Protein AF-A0A117UZR8-F1 (afdb_monomer_lite)

pLDDT: mean 80.65, std 16.82, range [31.66, 97.38]

Secondary structure (DSSP, 8-state):
----S--SS-TT-EEEHHHHHHHH---HHHHHHHHHTTSS-PPP--TTPPPEEEHHHHHHHHHHHHHHHTT--HHHHHHHHHHHHHHHHHHHHHT--HHHHHHHHHHHHHHHHHHTTPPEEEE-TTS-EEEEES---HHHHHHHHHHHS--S-HHHHHHHHHHHHH--HHHHHHHHHHHHHH-GGGSSTTS-TT-EEEEEE-TTS-EEEEEE-TT------TT--EEEE-HHHHHHTT-HHHHHTTS-----------------

Foldseek 3Di:
DPDPDDLLFPQPDKAFLVRLCVLQVDDSVRSVVCCVLVLAPFDDDDVPDGTIHGLLSSLSSNQLVLCVVVVDDPLQSSLVSVLLVLLVCLCVVLVPALVLLVLLLVLLVQVVCLVVLHWDFAAPLVRHTDDTDSDDDNVRSLVSSPSNPVDPDPVVSVSSNVSSVPDDPSNSQSNNVNSVSRDSCLLPPVADLQFWWWWWQDPVRHIDIDGDDPPDDDPDPPDIDTDTGSSSVSSNSSPVVSSVVNPPDPPPPPPPPPPPDDDD

Structure (mmCIF, N/CA/C/O backbone):
data_AF-A0A117UZR8-F1
#
_entry.id   AF-A0A117UZR8-F1
#
loop_
_atom_site.group_PDB
_atom_site.id
_atom_site.type_symbol
_atom_site.label_atom_id
_atom_site.label_alt_id
_atom_site.label_comp_id
_atom_site.label_asym_id
_atom_site.label_entity_id
_atom_site.label_seq_id
_atom_site.pdbx_PDB_ins_code
_atom_site.Cartn_x
_atom_site.Cartn_y
_atom_site.Cartn_z
_atom_site.occupancy
_atom_site.B_iso_or_equiv
_atom_site.auth_seq_id
_atom_site.auth_comp_id
_atom_site.auth_asym_id
_atom_site.auth_atom_id
_atom_site.pdbx_PDB_model_num
ATOM 1 N N . MET A 1 1 ? 11.915 3.506 20.592 1.00 32.41 1 MET A N 1
ATOM 2 C CA . MET A 1 1 ? 12.495 4.866 20.525 1.00 32.41 1 MET A CA 1
ATOM 3 C C . MET A 1 1 ? 12.098 5.449 19.179 1.00 32.41 1 MET A C 1
ATOM 5 O O . MET A 1 1 ? 12.184 4.729 18.200 1.00 32.41 1 MET A O 1
ATOM 9 N N . ARG A 1 2 ? 11.574 6.678 19.105 1.00 31.66 2 ARG A N 1
ATOM 10 C CA . ARG A 1 2 ? 11.303 7.319 17.808 1.00 31.66 2 ARG A CA 1
ATOM 11 C C . ARG A 1 2 ? 12.629 7.910 17.334 1.00 31.66 2 ARG A C 1
ATOM 13 O O . ARG A 1 2 ? 13.128 8.818 17.988 1.00 31.66 2 ARG A O 1
ATOM 20 N N . HIS A 1 3 ? 13.228 7.346 16.288 1.00 35.66 3 HIS A N 1
ATOM 21 C CA . HIS A 1 3 ? 14.420 7.930 15.680 1.00 35.66 3 HIS A CA 1
ATOM 22 C C . HIS A 1 3 ? 14.065 9.311 15.124 1.00 35.66 3 HIS A C 1
ATOM 24 O O . HIS A 1 3 ? 13.219 9.443 14.238 1.00 35.66 3 HIS A O 1
ATOM 30 N N . ASP A 1 4 ? 14.702 10.342 15.672 1.00 34.00 4 ASP A N 1
ATOM 31 C CA . ASP A 1 4 ? 14.667 11.682 15.110 1.00 34.00 4 ASP A CA 1
ATOM 32 C C . ASP A 1 4 ? 15.373 11.670 13.742 1.00 34.00 4 ASP A C 1
ATOM 34 O O . ASP A 1 4 ? 16.595 11.623 13.642 1.00 34.00 4 ASP A O 1
ATOM 38 N N . GLY A 1 5 ? 14.585 11.777 12.671 1.00 40.66 5 GLY A N 1
ATOM 39 C CA . GLY A 1 5 ? 14.813 12.895 11.755 1.00 40.66 5 GLY A CA 1
ATOM 40 C C . GLY A 1 5 ? 15.449 12.650 10.387 1.00 40.66 5 GLY A C 1
ATOM 41 O O . GLY A 1 5 ? 15.665 13.638 9.689 1.00 40.66 5 GLY A O 1
ATOM 42 N N . GLN A 1 6 ? 15.685 11.420 9.929 1.00 44.62 6 GLN A N 1
ATOM 43 C CA . GLN A 1 6 ? 15.911 11.181 8.496 1.00 44.62 6 GLN A CA 1
ATOM 44 C C . GLN A 1 6 ? 15.078 10.000 8.023 1.00 44.62 6 GLN A C 1
ATOM 46 O O . GLN A 1 6 ? 15.252 8.878 8.478 1.00 44.62 6 GLN A O 1
ATOM 51 N N . ASN A 1 7 ? 14.141 10.268 7.112 1.00 50.75 7 ASN A N 1
ATOM 52 C CA . ASN A 1 7 ? 13.487 9.213 6.356 1.00 50.75 7 ASN A CA 1
ATOM 53 C C . ASN A 1 7 ? 14.581 8.525 5.511 1.00 50.75 7 ASN A C 1
ATOM 55 O O . ASN A 1 7 ? 15.119 9.183 4.617 1.00 50.75 7 ASN A O 1
ATOM 59 N N . PRO A 1 8 ? 14.945 7.252 5.766 1.00 54.50 8 PRO A N 1
ATOM 60 C CA . PRO A 1 8 ? 15.923 6.537 4.956 1.00 54.50 8 PRO A CA 1
ATOM 61 C C . PRO A 1 8 ? 15.466 6.398 3.501 1.00 54.50 8 PRO A C 1
ATOM 63 O O . PRO A 1 8 ? 16.295 6.131 2.636 1.00 54.50 8 PRO A O 1
ATOM 66 N N . PHE A 1 9 ? 14.186 6.628 3.188 1.00 60.91 9 PHE A N 1
ATOM 67 C CA . PHE A 1 9 ? 13.738 6.833 1.818 1.00 60.91 9 PHE A CA 1
ATOM 68 C C . PHE A 1 9 ? 13.821 8.317 1.427 1.00 60.91 9 PHE A C 1
ATOM 70 O O . PHE A 1 9 ? 13.207 9.170 2.073 1.00 60.91 9 PHE A O 1
ATOM 77 N N . PRO A 1 10 ? 14.496 8.657 0.317 1.00 60.41 10 PRO A N 1
ATOM 78 C CA . PRO A 1 10 ? 14.438 9.992 -0.241 1.00 60.41 10 PRO A CA 1
ATOM 79 C C . PRO A 1 10 ? 13.103 10.102 -0.968 1.00 60.41 10 PRO A C 1
ATOM 81 O O . PRO A 1 10 ? 12.963 9.696 -2.122 1.00 60.41 10 PRO A O 1
ATOM 84 N N . VAL A 1 11 ? 12.107 10.634 -0.269 1.00 66.00 11 VAL A N 1
ATOM 85 C CA . VAL A 1 11 ? 10.742 10.838 -0.783 1.00 66.00 11 VAL A CA 1
ATOM 86 C C . VAL A 1 11 ? 10.740 11.629 -2.103 1.00 66.00 11 VAL A C 1
ATOM 88 O O . VAL A 1 11 ? 9.844 11.457 -2.926 1.00 66.00 11 VAL A O 1
ATOM 91 N N . ASP A 1 12 ? 11.790 12.426 -2.329 1.00 70.25 12 ASP A N 1
ATOM 92 C CA . ASP A 1 12 ? 12.007 13.258 -3.516 1.00 70.25 12 ASP A CA 1
ATOM 93 C C . ASP A 1 12 ? 12.745 12.548 -4.667 1.00 70.25 12 ASP A C 1
ATOM 95 O O . ASP A 1 12 ? 12.854 13.094 -5.769 1.00 70.25 12 ASP A O 1
ATOM 99 N N . GLN A 1 13 ? 13.281 11.340 -4.455 1.00 83.75 13 GLN A N 1
ATOM 100 C CA . GLN A 1 13 ? 13.964 10.607 -5.519 1.00 83.75 13 GLN A CA 1
ATOM 101 C C . GLN A 1 13 ? 12.956 10.073 -6.532 1.00 83.75 13 GLN A C 1
ATOM 103 O O . GLN A 1 13 ? 11.964 9.419 -6.201 1.00 83.75 13 GLN A O 1
ATOM 108 N N . VAL A 1 14 ? 13.268 10.307 -7.805 1.00 92.31 14 VAL A N 1
ATOM 109 C CA . VAL A 1 14 ? 12.463 9.847 -8.930 1.00 92.31 14 VAL A CA 1
ATOM 110 C C . VAL A 1 14 ? 13.273 8.952 -9.861 1.00 92.31 14 VAL A C 1
ATOM 112 O O . VAL A 1 14 ? 14.462 9.165 -10.095 1.00 92.31 14 VAL A O 1
ATOM 115 N N . PHE A 1 15 ? 12.603 7.960 -10.436 1.00 93.62 15 PHE A N 1
ATOM 116 C CA . PHE A 1 15 ? 13.201 6.904 -11.242 1.00 93.62 15 PHE A CA 1
ATOM 117 C C . PHE A 1 15 ? 12.764 7.041 -12.696 1.00 93.62 15 PHE A C 1
ATOM 119 O O . PHE A 1 15 ? 11.591 7.251 -13.001 1.00 93.62 15 PHE A O 1
ATOM 126 N N . SER A 1 16 ? 13.705 6.927 -13.628 1.00 94.81 16 SER A N 1
ATOM 127 C CA . SER A 1 16 ? 13.378 6.695 -15.036 1.00 94.81 16 SER A CA 1
ATOM 128 C C . SER A 1 16 ? 12.761 5.306 -15.228 1.00 94.81 16 SER A C 1
ATOM 130 O O . SER A 1 16 ? 12.944 4.410 -14.406 1.00 94.81 16 SER A O 1
ATOM 132 N N . ARG A 1 17 ? 12.107 5.084 -16.373 1.00 94.19 17 ARG A N 1
ATOM 133 C CA . ARG A 1 17 ? 11.671 3.738 -16.787 1.00 94.19 17 ARG A CA 1
ATOM 134 C C . ARG A 1 17 ? 12.829 2.730 -16.820 1.00 94.19 17 ARG A C 1
ATOM 136 O O . ARG A 1 17 ? 12.644 1.580 -16.439 1.00 94.19 17 ARG A O 1
ATOM 143 N N . GLN A 1 18 ? 14.015 3.167 -17.249 1.00 93.75 18 GLN A N 1
ATOM 144 C CA . GLN A 1 18 ? 15.206 2.321 -17.290 1.00 93.75 18 GLN A CA 1
ATOM 145 C C . GLN A 1 18 ? 15.659 1.915 -15.882 1.00 93.75 18 GLN A C 1
ATOM 147 O O . GLN A 1 18 ? 15.878 0.733 -15.643 1.00 93.75 18 GLN A O 1
ATOM 152 N N . GLN A 1 19 ? 15.732 2.871 -14.953 1.00 94.50 19 GLN A N 1
ATOM 153 C CA . GLN A 1 19 ? 16.097 2.604 -13.557 1.00 94.50 19 GLN A CA 1
ATOM 154 C C . GLN A 1 19 ? 15.068 1.698 -12.877 1.00 94.50 19 GLN A C 1
ATOM 156 O O . GLN A 1 19 ? 15.449 0.778 -12.163 1.00 94.50 19 GLN A O 1
ATOM 161 N N . LEU A 1 20 ? 13.772 1.901 -13.150 1.00 95.12 20 LEU A N 1
ATOM 162 C CA . LEU A 1 20 ? 12.720 1.012 -12.660 1.00 95.12 20 LEU A CA 1
ATOM 163 C C . LEU A 1 20 ? 12.955 -0.424 -13.125 1.00 95.12 20 LEU A C 1
ATOM 165 O O . LEU A 1 20 ? 12.954 -1.330 -12.298 1.00 95.12 20 LEU A O 1
ATOM 169 N N . ARG A 1 21 ? 13.214 -0.641 -14.420 1.00 94.94 21 ARG A N 1
ATOM 170 C CA . ARG A 1 21 ? 13.545 -1.970 -14.957 1.00 94.94 21 ARG A CA 1
ATOM 171 C C . ARG A 1 21 ? 14.774 -2.572 -14.281 1.00 94.94 21 ARG A C 1
ATOM 173 O O . ARG A 1 21 ? 14.745 -3.742 -13.922 1.00 94.94 21 ARG A O 1
ATOM 180 N N . GLU A 1 22 ? 15.848 -1.798 -14.159 1.00 92.88 22 GLU A N 1
ATOM 181 C CA . GLU A 1 22 ? 17.120 -2.270 -13.600 1.00 92.88 22 GLU A CA 1
ATOM 182 C C . GLU A 1 22 ? 16.968 -2.709 -12.141 1.00 92.88 22 GLU A C 1
ATOM 184 O O . GLU A 1 22 ? 17.477 -3.763 -11.777 1.00 92.88 22 GLU A O 1
ATOM 189 N N . GLN A 1 23 ? 16.209 -1.964 -11.335 1.00 92.00 23 GLN A N 1
ATOM 190 C CA . GLN A 1 23 ? 16.024 -2.277 -9.916 1.00 92.00 23 GLN A CA 1
ATOM 191 C C . GLN A 1 23 ? 14.991 -3.381 -9.663 1.00 92.00 23 GLN A C 1
ATOM 193 O O . GLN A 1 23 ? 15.136 -4.162 -8.730 1.00 92.00 23 GLN A O 1
ATOM 198 N N . THR A 1 24 ? 13.948 -3.476 -10.490 1.00 94.00 24 THR A N 1
ATOM 199 C CA . THR A 1 24 ? 12.838 -4.429 -10.275 1.00 94.00 24 THR A CA 1
ATOM 200 C C . THR A 1 24 ? 12.951 -5.714 -11.100 1.00 94.00 24 THR A C 1
ATOM 202 O O . THR A 1 24 ? 12.133 -6.624 -10.941 1.00 94.00 24 THR A O 1
ATOM 205 N N . ALA A 1 25 ? 13.928 -5.783 -12.012 1.00 93.12 25 ALA A N 1
ATOM 206 C CA . ALA A 1 25 ? 14.099 -6.846 -13.005 1.00 93.12 25 ALA A CA 1
ATOM 207 C C . ALA A 1 25 ? 12.863 -7.085 -13.906 1.00 93.12 25 ALA A C 1
ATOM 209 O O . ALA A 1 25 ? 12.684 -8.174 -14.456 1.00 93.12 25 ALA A O 1
ATOM 210 N N . ILE A 1 26 ? 11.997 -6.079 -14.078 1.00 95.69 26 ILE A N 1
ATOM 211 C CA . ILE A 1 26 ? 10.804 -6.171 -14.933 1.00 95.69 26 ILE A CA 1
ATOM 212 C C . ILE A 1 26 ? 11.176 -5.840 -16.383 1.00 95.69 26 ILE A C 1
ATOM 214 O O . ILE A 1 26 ? 11.661 -4.736 -16.630 1.00 95.69 26 ILE A O 1
ATOM 218 N N . PRO A 1 27 ? 10.902 -6.718 -17.367 1.00 94.44 27 PRO A N 1
ATOM 219 C CA . PRO A 1 27 ? 11.153 -6.433 -18.780 1.00 94.44 27 PRO A CA 1
ATOM 220 C C . PRO A 1 27 ? 10.513 -5.123 -19.266 1.00 94.44 27 PRO A C 1
ATOM 222 O O . PRO A 1 27 ? 9.430 -4.737 -18.824 1.00 94.44 27 PRO A O 1
ATOM 225 N N . ASP A 1 28 ? 11.178 -4.422 -20.191 1.00 93.69 28 ASP A N 1
ATOM 226 C CA . ASP A 1 28 ? 10.750 -3.080 -20.609 1.00 93.69 28 ASP A CA 1
ATOM 227 C C . ASP A 1 28 ? 9.344 -3.072 -21.229 1.00 93.69 28 ASP A C 1
ATOM 229 O O . ASP A 1 28 ? 8.543 -2.185 -20.935 1.00 93.69 28 ASP A O 1
ATOM 233 N N . ASP A 1 29 ? 9.021 -4.068 -22.048 1.00 95.25 29 ASP A N 1
ATOM 234 C CA . ASP A 1 29 ? 7.702 -4.272 -22.650 1.00 95.25 29 ASP A CA 1
ATOM 235 C C . ASP A 1 29 ? 6.607 -4.461 -21.590 1.00 95.25 29 ASP A C 1
ATOM 237 O O . ASP A 1 29 ? 5.544 -3.844 -21.693 1.00 95.25 29 ASP A O 1
ATOM 241 N N . VAL A 1 30 ? 6.897 -5.214 -20.524 1.00 95.88 30 VAL A N 1
ATOM 242 C CA . VAL A 1 30 ? 5.994 -5.395 -19.378 1.00 95.88 30 VAL A CA 1
ATOM 243 C C . VAL A 1 30 ? 5.769 -4.071 -18.650 1.00 95.88 30 VAL A C 1
ATOM 245 O O . VAL A 1 30 ? 4.621 -3.716 -18.391 1.00 95.88 30 VAL A O 1
ATOM 248 N N . VAL A 1 31 ? 6.824 -3.290 -18.390 1.00 96.00 31 VAL A N 1
ATOM 249 C CA . VAL A 1 31 ? 6.682 -1.948 -17.793 1.00 96.00 31 VAL A CA 1
ATOM 250 C C . VAL A 1 31 ? 5.830 -1.042 -18.687 1.00 96.00 31 VAL A C 1
ATOM 252 O O . VAL A 1 31 ? 4.940 -0.344 -18.206 1.00 96.00 31 VAL A O 1
ATOM 255 N N . GLY A 1 32 ? 6.065 -1.066 -20.002 1.00 95.31 32 GLY A N 1
ATOM 256 C CA . GLY A 1 32 ? 5.288 -0.294 -20.974 1.00 95.31 32 GLY A CA 1
ATOM 257 C C . GLY A 1 32 ? 3.802 -0.657 -20.951 1.00 95.31 32 GLY A C 1
ATOM 258 O O . GLY A 1 32 ? 2.948 0.232 -20.937 1.00 95.31 32 GLY A O 1
ATOM 259 N N . PHE A 1 33 ? 3.504 -1.954 -20.889 1.00 95.69 33 PHE A N 1
ATOM 260 C CA . PHE A 1 33 ? 2.149 -2.474 -20.758 1.00 95.69 33 PHE A CA 1
ATOM 261 C C . PHE A 1 33 ? 1.502 -2.072 -19.426 1.00 95.69 33 PHE A C 1
ATOM 263 O O . PHE A 1 33 ? 0.389 -1.558 -19.431 1.00 95.69 33 PHE A O 1
ATOM 270 N N . TRP A 1 34 ? 2.202 -2.204 -18.299 1.00 97.19 34 TRP A N 1
ATOM 271 C CA . TRP A 1 34 ? 1.674 -1.827 -16.982 1.00 97.19 34 TRP A CA 1
ATOM 272 C C . TRP A 1 34 ? 1.355 -0.343 -16.862 1.00 97.19 34 TRP A C 1
ATOM 274 O O . TRP A 1 34 ? 0.373 0.007 -16.217 1.00 97.19 34 TRP A O 1
ATOM 284 N N . ILE A 1 35 ? 2.128 0.533 -17.506 1.00 95.94 35 ILE A N 1
ATOM 285 C CA . ILE A 1 35 ? 1.789 1.960 -17.542 1.00 95.94 35 ILE A CA 1
ATOM 286 C C . ILE A 1 35 ? 0.537 2.202 -18.393 1.00 95.94 35 ILE A C 1
ATOM 288 O O . ILE A 1 35 ? -0.291 3.037 -18.044 1.00 95.94 35 ILE A O 1
ATOM 292 N N . LYS A 1 36 ? 0.396 1.501 -19.526 1.00 94.94 36 LYS A N 1
ATOM 293 C CA . LYS A 1 36 ? -0.787 1.619 -20.395 1.00 94.94 36 LYS A CA 1
ATOM 294 C C . LYS A 1 36 ? -2.061 1.150 -19.687 1.00 94.94 36 LYS A C 1
ATOM 296 O O . LYS A 1 36 ? -3.109 1.748 -19.882 1.00 94.94 36 LYS A O 1
ATOM 301 N N . GLU A 1 37 ? -1.947 0.098 -18.886 1.00 95.12 37 GLU A N 1
ATOM 302 C CA . GLU A 1 37 ? -3.044 -0.497 -18.119 1.00 95.12 37 GLU A CA 1
ATOM 303 C C . GLU A 1 37 ? -3.219 0.124 -16.721 1.00 95.12 37 GLU A C 1
ATOM 305 O O . GLU A 1 37 ? -3.975 -0.409 -15.914 1.00 95.12 37 GLU A O 1
ATOM 310 N N . GLU A 1 38 ? -2.512 1.221 -16.424 1.00 95.31 38 GLU A N 1
ATOM 311 C CA . GLU A 1 38 ? -2.579 1.961 -15.153 1.00 95.31 38 GLU A CA 1
ATOM 312 C C . GLU A 1 38 ? -2.225 1.136 -13.898 1.00 95.31 38 GLU A C 1
ATOM 314 O O . GLU A 1 38 ? -2.559 1.512 -12.776 1.00 95.31 38 GLU A O 1
ATOM 319 N N . LEU A 1 39 ? -1.483 0.035 -14.058 1.00 97.38 39 LEU A N 1
ATOM 320 C CA . LEU A 1 39 ? -0.911 -0.715 -12.933 1.00 97.38 39 LEU A CA 1
ATOM 321 C C . LEU A 1 39 ? 0.198 0.096 -12.245 1.00 97.38 39 LEU A C 1
ATOM 323 O O . LEU A 1 39 ? 0.329 0.075 -11.020 1.00 97.38 39 LEU A O 1
ATOM 327 N N . LEU A 1 40 ? 0.981 0.828 -13.045 1.00 97.12 40 LEU A N 1
ATOM 328 C CA . LEU A 1 40 ? 1.984 1.785 -12.583 1.00 97.12 40 LEU A CA 1
ATOM 329 C C . LEU A 1 40 ? 1.622 3.188 -13.056 1.00 97.12 40 LEU A C 1
ATOM 331 O O . LEU A 1 40 ? 1.394 3.411 -14.247 1.00 97.12 40 LEU A O 1
ATOM 335 N N . ILE A 1 41 ? 1.646 4.146 -12.133 1.00 95.94 41 ILE A N 1
ATOM 336 C CA . ILE A 1 41 ? 1.258 5.532 -12.393 1.00 95.94 41 ILE A CA 1
ATOM 337 C C . ILE A 1 41 ? 2.515 6.411 -12.368 1.00 95.94 41 ILE A C 1
ATOM 339 O O . ILE A 1 41 ? 3.062 6.667 -11.294 1.00 95.94 41 ILE A O 1
ATOM 343 N N . PRO A 1 42 ? 3.015 6.882 -13.525 1.00 95.31 42 PRO A N 1
ATOM 344 C CA . PRO A 1 42 ? 4.128 7.820 -13.547 1.00 95.31 42 PRO A CA 1
ATOM 345 C C . PRO A 1 42 ? 3.718 9.167 -12.938 1.00 95.31 42 PRO A C 1
ATOM 347 O O . PRO A 1 42 ? 2.550 9.555 -12.958 1.00 95.31 42 PRO A O 1
ATOM 350 N N . LEU A 1 43 ? 4.703 9.914 -12.447 1.00 93.19 43 LEU A N 1
ATOM 351 C CA . LEU A 1 43 ? 4.522 11.303 -12.041 1.00 93.19 43 LEU A CA 1
ATOM 352 C C . LEU A 1 43 ? 4.081 12.163 -13.242 1.00 93.19 43 LEU A C 1
ATOM 354 O O . LEU A 1 43 ? 4.489 11.875 -14.376 1.00 93.19 43 LEU A O 1
ATOM 358 N N . PRO A 1 44 ? 3.281 13.224 -13.012 1.00 91.06 44 PRO A N 1
ATOM 359 C CA . PRO A 1 44 ? 2.938 14.185 -14.054 1.00 91.06 44 PRO A CA 1
ATOM 360 C C . PRO A 1 44 ? 4.201 14.732 -14.727 1.00 91.06 44 PRO A C 1
ATOM 362 O O . PRO A 1 44 ? 5.142 15.131 -14.047 1.00 91.06 44 PRO A O 1
ATOM 365 N N . ALA A 1 45 ? 4.219 14.740 -16.058 1.00 88.38 45 ALA A N 1
ATOM 366 C CA . ALA A 1 45 ? 5.352 15.190 -16.861 1.00 88.38 45 ALA A CA 1
ATOM 367 C C . ALA A 1 45 ? 4.857 16.114 -17.979 1.00 88.38 45 ALA A C 1
ATOM 369 O O . ALA A 1 45 ? 3.770 15.894 -18.529 1.00 88.38 45 ALA A O 1
ATOM 370 N N . ALA A 1 46 ? 5.637 17.140 -18.323 1.00 85.56 46 ALA A N 1
ATOM 371 C CA . ALA A 1 46 ? 5.284 18.037 -19.416 1.00 85.56 46 ALA A CA 1
ATOM 372 C C . ALA A 1 46 ? 5.326 17.300 -20.773 1.00 85.56 46 ALA A C 1
ATOM 374 O O . ALA A 1 46 ? 5.963 16.247 -20.911 1.00 85.56 46 ALA A O 1
ATOM 375 N N . PRO A 1 47 ? 4.673 17.831 -21.824 1.00 81.25 47 PRO A N 1
ATOM 376 C CA . PRO A 1 47 ? 4.774 17.251 -23.156 1.00 81.25 47 PRO A CA 1
ATOM 377 C C . PRO A 1 47 ? 6.244 17.116 -23.584 1.00 81.25 47 PRO A C 1
ATOM 379 O O . PRO A 1 47 ? 6.972 18.105 -23.600 1.00 81.25 47 PRO A O 1
ATOM 382 N N . ARG A 1 48 ? 6.651 15.903 -23.991 1.00 81.50 48 ARG A N 1
ATOM 383 C CA . ARG A 1 48 ? 8.027 15.507 -24.383 1.00 81.50 48 ARG A CA 1
ATOM 384 C C . ARG A 1 48 ? 9.013 15.264 -23.238 1.00 81.50 48 ARG A C 1
ATOM 386 O O . ARG A 1 48 ? 10.150 14.891 -23.517 1.00 81.50 48 ARG A O 1
ATOM 393 N N . GLU A 1 49 ? 8.601 15.391 -21.982 1.00 88.19 49 GLU A N 1
ATOM 394 C CA . GLU A 1 49 ? 9.427 14.943 -20.864 1.00 88.19 49 GLU A CA 1
ATOM 395 C C . GLU A 1 49 ? 9.353 13.425 -20.684 1.00 88.19 49 GLU A C 1
ATOM 397 O O . GLU A 1 49 ? 8.334 12.771 -20.930 1.00 88.19 49 GLU A O 1
ATOM 402 N N . HIS A 1 50 ? 10.468 12.844 -20.244 1.00 89.12 50 HIS A N 1
ATOM 403 C CA . HIS A 1 50 ? 10.515 11.428 -19.913 1.00 89.12 50 HIS A CA 1
ATOM 404 C C . HIS A 1 50 ? 9.708 11.158 -18.643 1.00 89.12 50 HIS A C 1
ATOM 406 O O . HIS A 1 50 ? 9.915 11.807 -17.620 1.00 89.12 50 HIS A O 1
ATOM 412 N N . ARG A 1 51 ? 8.838 10.142 -18.699 1.00 92.44 51 ARG A N 1
ATOM 413 C CA . ARG A 1 51 ? 8.078 9.664 -17.538 1.00 92.44 51 ARG A CA 1
ATOM 414 C C . ARG A 1 51 ? 9.022 9.302 -16.392 1.00 92.44 51 ARG A C 1
ATOM 416 O O . ARG A 1 51 ? 10.025 8.610 -16.603 1.00 92.44 51 ARG A O 1
ATOM 423 N N . ARG A 1 52 ? 8.662 9.745 -15.191 1.00 95.44 52 ARG A N 1
ATOM 424 C CA . ARG A 1 52 ? 9.360 9.440 -13.943 1.00 95.44 52 ARG A CA 1
ATOM 425 C C . ARG A 1 52 ? 8.430 8.704 -12.989 1.00 95.44 52 ARG A C 1
ATOM 427 O O . ARG A 1 52 ? 7.221 8.893 -13.047 1.00 95.44 52 ARG A O 1
ATOM 434 N N . PHE A 1 53 ? 8.995 7.886 -12.118 1.00 95.19 53 PHE A N 1
ATOM 435 C CA . PHE A 1 53 ? 8.277 7.117 -11.107 1.00 95.19 53 PHE A CA 1
ATOM 436 C C . PHE A 1 53 ? 8.781 7.528 -9.735 1.00 95.19 53 PHE A C 1
ATOM 438 O O . PHE A 1 53 ? 9.967 7.799 -9.580 1.00 95.19 53 PHE A O 1
ATOM 445 N N . SER A 1 54 ? 7.893 7.599 -8.755 1.00 92.31 54 SER A N 1
ATOM 446 C CA . SER A 1 54 ? 8.294 7.804 -7.367 1.00 92.31 54 SER A CA 1
ATOM 447 C C . SER A 1 54 ? 8.695 6.477 -6.718 1.00 92.31 54 SER A C 1
ATOM 449 O O . SER A 1 54 ? 8.464 5.407 -7.290 1.00 92.31 54 SER A O 1
ATOM 451 N N . TYR A 1 55 ? 9.282 6.532 -5.524 1.00 90.06 55 TYR A N 1
ATOM 452 C CA . TYR A 1 55 ? 9.707 5.330 -4.803 1.00 90.06 55 TYR A CA 1
ATOM 453 C C . TYR A 1 55 ? 8.535 4.374 -4.501 1.00 90.06 55 TYR A C 1
ATOM 455 O O . TYR A 1 55 ? 8.682 3.162 -4.618 1.00 90.06 55 TYR A O 1
ATOM 463 N N . GLU A 1 56 ? 7.338 4.895 -4.221 1.00 90.75 56 GLU A N 1
ATOM 464 C CA . GLU A 1 56 ? 6.145 4.082 -3.959 1.00 90.75 56 GLU A CA 1
ATOM 465 C C . GLU A 1 56 ? 5.747 3.275 -5.191 1.00 90.75 56 GLU A C 1
ATOM 467 O O . GLU A 1 56 ? 5.348 2.123 -5.078 1.00 90.75 56 GLU A O 1
ATOM 472 N N . GLN A 1 57 ? 5.897 3.853 -6.386 1.00 94.62 57 GLN A N 1
ATOM 473 C CA . GLN A 1 57 ? 5.632 3.138 -7.636 1.00 94.62 57 GLN A CA 1
ATOM 474 C C . GLN A 1 57 ? 6.670 2.045 -7.892 1.00 94.62 57 GLN A C 1
ATOM 476 O O . GLN A 1 57 ? 6.347 1.030 -8.503 1.00 94.62 57 GLN A O 1
ATOM 481 N N . LEU A 1 58 ? 7.895 2.223 -7.398 1.00 94.38 58 LEU A N 1
ATOM 482 C CA . LEU A 1 58 ? 8.928 1.190 -7.394 1.00 94.38 58 LEU A CA 1
ATOM 483 C C . LEU A 1 58 ? 8.549 0.024 -6.473 1.00 94.38 58 LEU A C 1
ATOM 485 O O . LEU A 1 58 ? 8.609 -1.132 -6.892 1.00 94.38 58 LEU A O 1
ATOM 489 N N . ASN A 1 59 ? 8.077 0.336 -5.261 1.00 93.75 59 ASN A N 1
ATOM 490 C CA . ASN A 1 59 ? 7.596 -0.653 -4.296 1.00 93.75 59 ASN A CA 1
ATOM 491 C C . ASN A 1 59 ? 6.371 -1.414 -4.842 1.00 93.75 59 ASN A C 1
ATOM 493 O O . ASN A 1 59 ? 6.318 -2.641 -4.780 1.00 93.75 59 ASN A O 1
ATOM 497 N N . VAL A 1 60 ? 5.418 -0.713 -5.469 1.00 96.19 60 VAL A N 1
ATOM 498 C CA . VAL A 1 60 ? 4.290 -1.350 -6.172 1.00 96.19 60 VAL A CA 1
ATOM 499 C C . VAL A 1 60 ? 4.799 -2.266 -7.288 1.00 96.19 60 VAL A C 1
ATOM 501 O O . VAL A 1 60 ? 4.359 -3.409 -7.393 1.00 96.19 60 VAL A O 1
ATOM 504 N N . ALA A 1 61 ? 5.750 -1.806 -8.105 1.00 97.19 61 ALA A N 1
ATOM 505 C CA . ALA A 1 61 ? 6.272 -2.583 -9.224 1.00 97.19 61 ALA A CA 1
ATOM 506 C C . ALA A 1 61 ? 6.924 -3.902 -8.775 1.00 97.19 61 ALA A C 1
ATOM 508 O O . ALA A 1 61 ? 6.630 -4.947 -9.361 1.00 97.19 61 ALA A O 1
ATOM 509 N N . VAL A 1 62 ? 7.763 -3.886 -7.729 1.00 96.00 62 VAL A N 1
ATOM 510 C CA . VAL A 1 62 ? 8.417 -5.112 -7.238 1.00 96.00 62 VAL A CA 1
ATOM 511 C C . VAL A 1 62 ? 7.403 -6.109 -6.670 1.00 96.00 62 VAL A C 1
ATOM 513 O O . VAL A 1 62 ? 7.507 -7.307 -6.942 1.00 96.00 62 VAL A O 1
ATOM 516 N N . ILE A 1 63 ? 6.369 -5.624 -5.976 1.00 95.62 63 ILE A N 1
ATOM 517 C CA . ILE A 1 63 ? 5.286 -6.459 -5.440 1.00 95.62 63 ILE A CA 1
ATOM 518 C C . ILE A 1 63 ? 4.488 -7.104 -6.574 1.00 95.62 63 ILE A C 1
ATOM 520 O O . ILE A 1 63 ? 4.336 -8.327 -6.604 1.00 95.62 63 ILE A O 1
ATOM 524 N N . LEU A 1 64 ? 4.037 -6.316 -7.554 1.00 96.94 64 LEU A N 1
ATOM 525 C CA . LEU A 1 64 ? 3.298 -6.846 -8.701 1.00 96.94 64 LEU A CA 1
ATOM 526 C C . LEU A 1 64 ? 4.145 -7.841 -9.508 1.00 96.94 64 LEU A C 1
ATOM 528 O O . LEU A 1 64 ? 3.617 -8.829 -10.019 1.00 96.94 64 LEU A O 1
ATOM 532 N N . ASN A 1 65 ? 5.463 -7.634 -9.604 1.00 96.94 65 ASN A N 1
ATOM 533 C CA . ASN A 1 65 ? 6.349 -8.566 -10.303 1.00 96.94 65 ASN A CA 1
ATOM 534 C C . ASN A 1 65 ? 6.523 -9.883 -9.541 1.00 96.94 65 ASN A C 1
ATOM 536 O O . ASN A 1 65 ? 6.543 -10.948 -10.165 1.00 96.94 65 ASN A O 1
ATOM 540 N N . ALA A 1 66 ? 6.592 -9.832 -8.209 1.00 95.38 66 ALA A N 1
ATOM 541 C CA . ALA A 1 66 ? 6.591 -11.027 -7.374 1.00 95.38 66 ALA A CA 1
ATOM 542 C C . ALA A 1 66 ? 5.288 -11.819 -7.555 1.00 95.38 66 ALA A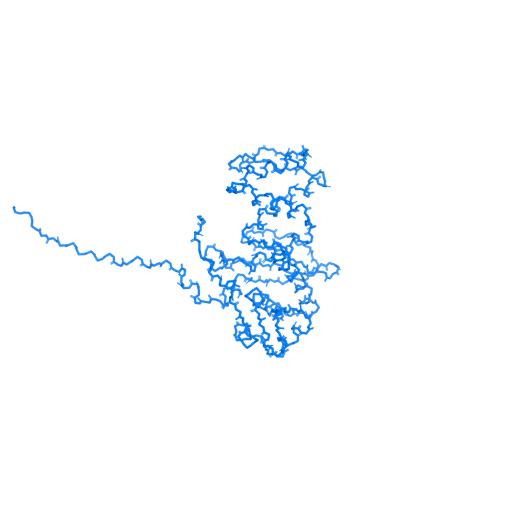 C 1
ATOM 544 O O . ALA A 1 66 ? 5.334 -13.008 -7.861 1.00 95.38 66 ALA A O 1
ATOM 545 N N . MET A 1 67 ? 4.129 -11.153 -7.494 1.00 95.19 67 MET A N 1
ATOM 546 C CA . MET A 1 67 ? 2.828 -11.794 -7.726 1.00 95.19 67 MET A CA 1
ATOM 547 C C . MET A 1 67 ? 2.728 -12.406 -9.129 1.00 95.19 67 MET A C 1
ATOM 549 O O . MET A 1 67 ? 2.308 -13.554 -9.280 1.00 95.19 67 MET A O 1
ATOM 553 N N . ARG A 1 68 ? 3.172 -11.682 -10.166 1.00 95.44 68 ARG A N 1
ATOM 554 C CA . ARG A 1 68 ? 3.233 -12.196 -11.545 1.00 95.44 68 ARG A CA 1
ATOM 555 C C . ARG A 1 68 ? 4.091 -13.458 -11.638 1.00 95.44 68 ARG A C 1
ATOM 557 O O . ARG A 1 68 ? 3.714 -14.403 -12.324 1.00 95.44 68 ARG A O 1
ATOM 564 N N . SER A 1 69 ? 5.229 -13.480 -10.947 1.00 93.94 69 SER A N 1
ATOM 565 C CA . SER A 1 69 ? 6.147 -14.629 -10.933 1.00 93.94 69 SER A CA 1
ATOM 566 C C . SER A 1 69 ? 5.552 -15.849 -10.221 1.00 93.94 69 SER A C 1
ATOM 568 O O . SER A 1 69 ? 5.904 -16.976 -10.552 1.00 93.94 69 SER A O 1
ATOM 570 N N . LEU A 1 70 ? 4.598 -15.633 -9.309 1.00 92.06 70 LEU A N 1
ATOM 571 C CA . LEU A 1 70 ? 3.787 -16.676 -8.672 1.00 92.06 70 LEU A CA 1
ATOM 572 C C . LEU A 1 70 ? 2.578 -17.116 -9.522 1.00 92.06 70 LEU A C 1
ATOM 574 O O . LEU A 1 70 ? 1.774 -17.928 -9.074 1.00 92.06 70 LEU A O 1
ATOM 578 N N . GLY A 1 71 ? 2.434 -16.595 -10.744 1.00 92.31 71 GLY A N 1
ATOM 579 C CA . GLY A 1 71 ? 1.367 -16.971 -11.673 1.00 92.31 71 GLY A CA 1
ATOM 580 C C . GLY A 1 71 ? 0.118 -16.090 -11.616 1.00 92.31 71 GLY A C 1
ATOM 581 O O . GLY A 1 71 ? -0.884 -16.435 -12.244 1.00 92.31 71 GLY A O 1
ATOM 582 N N . ALA A 1 72 ? 0.150 -14.948 -10.916 1.00 93.06 72 ALA A N 1
ATOM 583 C CA . ALA A 1 72 ? -0.951 -13.990 -10.962 1.00 93.06 72 ALA A CA 1
ATOM 584 C C . ALA A 1 72 ? -1.186 -13.511 -12.405 1.00 93.06 72 ALA A C 1
ATOM 586 O O . ALA A 1 72 ? -0.293 -12.960 -13.057 1.00 93.06 72 ALA A O 1
ATOM 587 N N . ASN A 1 73 ? -2.404 -13.719 -12.906 1.00 93.25 73 ASN A N 1
ATOM 588 C CA . ASN A 1 73 ? -2.804 -13.220 -14.215 1.00 93.25 73 ASN A CA 1
ATOM 589 C C . ASN A 1 73 ? -3.041 -11.698 -14.178 1.00 93.25 73 ASN A C 1
ATOM 591 O O . ASN A 1 73 ? -3.102 -11.077 -13.117 1.00 93.25 73 ASN A O 1
ATOM 595 N N . ILE A 1 74 ? -3.211 -11.085 -15.350 1.00 94.44 74 ILE A N 1
ATOM 596 C CA . ILE A 1 74 ? -3.366 -9.628 -15.452 1.00 94.44 74 ILE A CA 1
ATOM 597 C C . ILE A 1 74 ? -4.601 -9.079 -14.720 1.00 94.44 74 ILE A C 1
ATOM 599 O O . ILE A 1 74 ? -4.553 -7.959 -14.221 1.00 94.44 74 ILE A O 1
ATOM 603 N N . GLY A 1 75 ? -5.689 -9.849 -14.623 1.00 93.88 75 GLY A N 1
ATOM 604 C CA . GLY A 1 75 ? -6.882 -9.450 -13.874 1.00 93.88 75 GLY A CA 1
ATOM 605 C C . GLY A 1 75 ? -6.584 -9.308 -12.384 1.00 93.88 75 GLY A C 1
ATOM 606 O O . GLY A 1 75 ? -6.899 -8.276 -11.799 1.00 93.88 75 GLY A O 1
ATOM 607 N N . VAL A 1 76 ? -5.874 -10.289 -11.817 1.00 94.50 76 VAL A N 1
ATOM 608 C CA . VAL A 1 76 ? -5.385 -10.244 -10.430 1.00 94.50 76 VAL A CA 1
ATOM 609 C C . VAL A 1 76 ? -4.489 -9.021 -10.238 1.00 94.50 76 VAL A C 1
ATOM 611 O O . VAL A 1 76 ? -4.771 -8.180 -9.393 1.00 94.50 76 VAL A O 1
ATOM 614 N N . LEU A 1 77 ? -3.450 -8.862 -11.066 1.00 96.81 77 LEU A N 1
ATOM 615 C CA . LEU A 1 77 ? -2.517 -7.735 -10.939 1.00 96.81 77 LEU A CA 1
ATOM 616 C C . LEU A 1 77 ? -3.228 -6.376 -11.014 1.00 96.81 77 LEU A C 1
ATOM 618 O O . LEU A 1 77 ? -2.861 -5.461 -10.281 1.00 96.81 77 LEU A O 1
ATOM 622 N N . ARG A 1 78 ? -4.258 -6.246 -11.861 1.00 96.88 78 ARG A N 1
ATOM 623 C CA . ARG A 1 78 ? -5.057 -5.021 -11.972 1.00 96.88 78 ARG A CA 1
ATOM 624 C C . ARG A 1 78 ? -5.857 -4.744 -10.700 1.00 96.88 78 ARG A C 1
ATOM 626 O O . ARG A 1 78 ? -5.843 -3.605 -10.247 1.00 96.88 78 ARG A O 1
ATOM 633 N N . ALA A 1 79 ? -6.507 -5.751 -10.118 1.00 95.12 79 ALA A N 1
ATOM 634 C CA . ALA A 1 79 ? -7.274 -5.587 -8.881 1.00 95.12 79 ALA A CA 1
ATOM 635 C C . ALA A 1 79 ? -6.377 -5.104 -7.726 1.00 95.12 79 ALA A C 1
ATOM 637 O O . ALA A 1 79 ? -6.691 -4.120 -7.057 1.00 95.12 79 ALA A O 1
ATOM 638 N N . PHE A 1 80 ? -5.206 -5.726 -7.558 1.00 96.12 80 PHE A N 1
ATOM 639 C CA . PHE A 1 80 ? -4.235 -5.311 -6.542 1.00 96.12 80 PHE A CA 1
ATOM 640 C C . PHE A 1 80 ? -3.665 -3.922 -6.813 1.00 96.12 80 PHE A C 1
ATOM 642 O O . PHE A 1 80 ? -3.603 -3.093 -5.906 1.00 96.12 80 PHE A O 1
ATOM 649 N N . ALA A 1 81 ? -3.286 -3.631 -8.061 1.00 97.19 81 ALA A N 1
ATOM 650 C CA . ALA A 1 81 ? -2.794 -2.309 -8.417 1.00 97.19 81 ALA A CA 1
ATOM 651 C C . ALA A 1 81 ? -3.847 -1.230 -8.134 1.00 97.19 81 ALA A C 1
ATOM 653 O O . ALA A 1 81 ? -3.520 -0.228 -7.514 1.00 97.19 81 ALA A O 1
ATOM 654 N N . GLN A 1 82 ? -5.114 -1.435 -8.497 1.00 96.19 82 GLN A N 1
ATOM 655 C CA . GLN A 1 82 ? -6.183 -0.468 -8.226 1.00 96.19 82 GLN A CA 1
ATOM 656 C C . GLN A 1 82 ? -6.313 -0.138 -6.736 1.00 96.19 82 GLN A C 1
ATOM 658 O O . GLN A 1 82 ? -6.395 1.038 -6.381 1.00 96.19 82 GLN A O 1
ATOM 663 N N . GLY A 1 83 ? -6.276 -1.151 -5.870 1.00 95.44 83 GLY A N 1
ATOM 664 C CA . GLY A 1 83 ? -6.284 -0.964 -4.423 1.00 95.44 83 GLY A CA 1
ATOM 665 C C . GLY A 1 83 ? -5.073 -0.184 -3.905 1.00 95.44 83 GLY A C 1
ATOM 666 O O . GLY A 1 83 ? -5.223 0.820 -3.205 1.00 95.44 83 GLY A O 1
ATOM 667 N N . LEU A 1 84 ? -3.866 -0.580 -4.319 1.00 96.25 84 LEU A N 1
ATOM 668 C CA . LEU A 1 84 ? -2.626 0.087 -3.908 1.00 96.25 84 LEU A CA 1
ATOM 669 C C . LEU A 1 84 ? -2.567 1.542 -4.400 1.00 96.25 84 LEU A C 1
ATOM 671 O O . LEU A 1 84 ? -2.227 2.456 -3.650 1.00 96.25 84 LEU A O 1
ATOM 675 N N . GLN A 1 85 ? -2.948 1.793 -5.651 1.00 95.69 85 GLN A N 1
ATOM 676 C CA . GLN A 1 85 ? -3.003 3.148 -6.196 1.00 95.69 85 GLN A CA 1
ATOM 677 C C . GLN A 1 85 ? -4.083 3.987 -5.493 1.00 95.69 85 GLN A C 1
ATOM 679 O O . GLN A 1 85 ? -3.898 5.189 -5.283 1.00 95.69 85 GLN A O 1
ATOM 684 N N . HIS A 1 86 ? -5.193 3.367 -5.078 1.00 95.88 86 HIS A N 1
ATOM 685 C CA . HIS A 1 86 ? -6.235 4.029 -4.300 1.00 95.88 86 HIS A CA 1
ATOM 686 C C . HIS A 1 86 ? -5.709 4.504 -2.935 1.00 95.88 86 HIS A C 1
ATOM 688 O O . HIS A 1 86 ? -5.871 5.686 -2.617 1.00 95.88 86 HIS A O 1
ATOM 694 N N . GLY A 1 87 ? -5.030 3.641 -2.172 1.00 95.12 87 GLY A N 1
ATOM 695 C CA . GLY A 1 87 ? -4.433 4.017 -0.885 1.00 95.12 87 GLY A CA 1
ATOM 696 C C . GLY A 1 87 ? -3.335 5.081 -1.024 1.00 95.12 87 GLY A C 1
ATOM 697 O O . GLY A 1 87 ? -3.374 6.095 -0.324 1.00 95.12 87 GLY A O 1
ATOM 698 N N . ILE A 1 88 ? -2.435 4.943 -2.010 1.00 94.69 88 ILE A N 1
ATOM 699 C CA . ILE A 1 88 ? -1.411 5.960 -2.341 1.00 94.69 88 ILE A CA 1
ATOM 700 C C . ILE A 1 88 ? -2.058 7.325 -2.613 1.00 94.69 88 ILE A C 1
ATOM 702 O O . ILE A 1 88 ? -1.588 8.361 -2.131 1.00 94.69 88 ILE A O 1
ATOM 706 N N . ARG A 1 89 ? -3.151 7.348 -3.382 1.00 95.00 89 ARG A N 1
ATOM 707 C CA . ARG A 1 89 ? -3.877 8.580 -3.704 1.00 95.00 89 ARG A CA 1
ATOM 708 C C . ARG A 1 89 ? -4.483 9.222 -2.457 1.00 95.00 89 ARG A C 1
ATOM 710 O O . ARG A 1 89 ? -4.365 10.438 -2.321 1.00 95.00 89 ARG A O 1
ATOM 717 N N . ILE A 1 90 ? -5.080 8.441 -1.552 1.00 95.12 90 ILE A N 1
ATOM 718 C CA . ILE A 1 90 ? -5.601 8.949 -0.270 1.00 95.12 90 ILE A CA 1
ATOM 719 C C . ILE A 1 90 ? -4.472 9.599 0.532 1.00 95.12 90 ILE A C 1
ATOM 721 O O . ILE A 1 90 ? -4.622 10.752 0.942 1.00 95.12 90 ILE A O 1
ATOM 725 N N . MET A 1 91 ? -3.342 8.902 0.707 1.00 92.12 91 MET A N 1
ATOM 726 C CA . MET A 1 91 ? -2.198 9.415 1.472 1.00 92.12 91 MET A CA 1
ATOM 727 C C . MET A 1 91 ? -1.697 10.746 0.915 1.00 92.12 91 MET A C 1
ATOM 729 O O . MET A 1 91 ? -1.568 11.720 1.657 1.00 92.12 91 MET A O 1
ATOM 733 N N . ARG A 1 92 ? -1.486 10.823 -0.405 1.00 89.81 92 ARG A N 1
ATOM 734 C CA . ARG A 1 92 ? -0.960 12.026 -1.067 1.00 89.81 92 ARG A CA 1
ATOM 735 C C . ARG A 1 92 ? -1.940 13.191 -1.071 1.00 89.81 92 ARG A C 1
ATOM 737 O O . ARG A 1 92 ? -1.559 14.301 -0.721 1.00 89.81 92 ARG A O 1
ATOM 744 N N . GLN A 1 93 ? -3.200 12.961 -1.447 1.00 92.56 93 GLN A N 1
ATOM 745 C CA . GLN A 1 93 ? -4.201 14.033 -1.535 1.00 92.56 93 GLN A CA 1
ATOM 746 C C . GLN A 1 93 ? -4.497 14.670 -0.179 1.00 92.56 93 GLN A C 1
ATOM 748 O O . GLN A 1 93 ? -4.857 15.843 -0.114 1.00 92.56 93 GLN A O 1
ATOM 753 N N . ARG A 1 94 ? -4.364 13.892 0.898 1.00 91.50 94 ARG A N 1
ATOM 754 C CA . ARG A 1 94 ? -4.649 14.341 2.261 1.00 91.50 94 ARG A CA 1
ATOM 755 C C . ARG A 1 94 ? -3.385 14.678 3.051 1.00 91.50 94 ARG A C 1
ATOM 757 O O . ARG A 1 94 ? -3.521 15.142 4.172 1.00 91.50 94 ARG A O 1
ATOM 764 N N . ASN A 1 95 ? -2.188 14.499 2.487 1.00 89.75 95 ASN A N 1
ATOM 765 C CA . ASN A 1 95 ? -0.906 14.708 3.171 1.00 89.75 95 ASN A CA 1
ATOM 766 C C . ASN A 1 95 ? -0.807 13.934 4.508 1.00 89.75 95 ASN A C 1
ATOM 768 O O . ASN A 1 95 ? -0.496 14.483 5.571 1.00 89.75 95 ASN A O 1
ATOM 772 N N . ILE A 1 96 ? -1.157 12.649 4.453 1.00 90.25 96 ILE A N 1
ATOM 773 C CA . ILE A 1 96 ? -1.082 11.723 5.588 1.00 90.25 96 ILE A CA 1
ATOM 774 C C . ILE A 1 96 ? 0.324 11.123 5.597 1.00 90.25 96 ILE A C 1
ATOM 776 O O . ILE A 1 96 ? 0.726 10.511 4.605 1.00 90.25 96 ILE A O 1
ATOM 780 N N . ALA A 1 97 ? 1.073 11.290 6.691 1.00 86.94 97 ALA A N 1
ATOM 781 C CA . ALA A 1 97 ? 2.342 10.590 6.842 1.00 86.94 97 ALA A CA 1
ATOM 782 C C . ALA A 1 97 ? 2.077 9.148 7.291 1.00 86.94 97 ALA A C 1
ATOM 784 O O . ALA A 1 97 ? 1.060 8.862 7.920 1.00 86.94 97 ALA A O 1
ATOM 785 N N . TYR A 1 98 ? 2.996 8.231 6.988 1.00 84.62 98 TYR A N 1
ATOM 786 C CA . TYR A 1 98 ? 2.816 6.810 7.310 1.00 84.62 98 TYR A CA 1
ATOM 787 C C . TYR A 1 98 ? 2.584 6.569 8.816 1.00 84.62 98 TYR A C 1
ATOM 789 O O . TYR A 1 98 ? 1.739 5.758 9.176 1.00 84.62 98 TYR A O 1
ATOM 797 N N . ASN A 1 99 ? 3.266 7.325 9.689 1.00 83.94 99 ASN A N 1
ATOM 798 C CA . ASN A 1 99 ? 3.112 7.227 11.146 1.00 83.94 99 ASN A CA 1
ATOM 799 C C . ASN A 1 99 ? 1.702 7.578 11.628 1.00 83.94 99 ASN A C 1
ATOM 801 O O . ASN A 1 99 ? 1.244 7.024 12.619 1.00 83.94 99 ASN A O 1
ATOM 805 N N . ASP A 1 100 ? 1.005 8.468 10.922 1.00 89.00 100 ASP A N 1
ATOM 806 C CA . ASP A 1 100 ? -0.355 8.853 11.285 1.00 89.00 100 ASP A CA 1
ATOM 807 C C . ASP A 1 100 ? -1.385 7.772 10.934 1.00 89.00 100 ASP A C 1
ATOM 809 O O . ASP A 1 100 ? -2.528 7.843 11.378 1.00 89.00 100 ASP A O 1
ATOM 813 N N . VAL A 1 101 ? -1.030 6.792 10.096 1.00 89.75 101 VAL A N 1
ATOM 814 C CA . VAL A 1 101 ? -1.993 5.795 9.615 1.00 89.75 101 VAL A CA 1
ATOM 815 C C . VAL A 1 101 ? -2.471 4.889 10.747 1.00 89.75 101 VAL A C 1
ATOM 817 O O . VAL A 1 101 ? -3.659 4.586 10.787 1.00 89.75 101 VAL A O 1
ATOM 820 N N . ILE A 1 102 ? -1.592 4.527 11.687 1.00 87.25 102 ILE A N 1
ATOM 821 C CA . ILE A 1 102 ? -1.952 3.739 12.880 1.00 87.25 102 ILE A CA 1
ATOM 822 C C . ILE A 1 102 ? -2.960 4.516 13.733 1.00 87.25 102 ILE A C 1
ATOM 824 O O . ILE A 1 102 ? -4.032 4.015 14.058 1.00 87.25 102 ILE A O 1
ATOM 828 N N . ASP A 1 103 ? -2.656 5.785 14.000 1.00 89.38 103 ASP A N 1
ATOM 829 C CA . ASP A 1 103 ? -3.504 6.695 14.767 1.00 89.38 103 ASP A CA 1
ATOM 830 C C . ASP A 1 103 ? -4.900 6.862 14.127 1.00 89.38 103 ASP A C 1
ATOM 832 O O . ASP A 1 103 ? -5.926 6.828 14.817 1.00 89.38 103 ASP A O 1
ATOM 836 N N . ILE A 1 104 ? -4.950 7.012 12.796 1.00 92.31 104 ILE A N 1
ATOM 837 C CA . ILE A 1 104 ? -6.195 7.094 12.015 1.00 92.31 104 ILE A CA 1
ATOM 838 C C . ILE A 1 104 ? -6.965 5.771 12.071 1.00 92.31 104 ILE A C 1
ATOM 840 O O . ILE A 1 104 ? -8.184 5.794 12.245 1.00 92.31 104 ILE A O 1
ATOM 844 N N . GLU A 1 105 ? -6.281 4.637 11.909 1.00 90.75 105 GLU A N 1
ATOM 845 C CA . GLU A 1 105 ? -6.890 3.307 11.916 1.00 90.75 105 GLU A CA 1
ATOM 846 C C . GLU A 1 105 ? -7.539 2.996 13.264 1.00 90.75 105 GLU A C 1
ATOM 848 O O . GLU A 1 105 ? -8.692 2.562 13.308 1.00 90.75 105 GLU A O 1
ATOM 853 N N . ASP A 1 106 ? -6.828 3.257 14.360 1.00 88.25 106 ASP A N 1
ATOM 854 C CA . ASP A 1 106 ? -7.323 3.024 15.712 1.00 88.25 106 ASP A CA 1
ATOM 855 C C . ASP A 1 106 ? -8.601 3.824 15.970 1.00 88.25 106 ASP A C 1
ATOM 857 O O . ASP A 1 106 ? -9.611 3.270 16.415 1.00 88.25 106 ASP A O 1
ATOM 861 N N . LEU A 1 107 ? -8.610 5.113 15.613 1.00 91.38 107 LEU A N 1
ATOM 862 C CA . LEU A 1 107 ? -9.810 5.937 15.745 1.00 91.38 107 LEU A CA 1
ATOM 863 C C . LEU A 1 107 ? -10.940 5.454 14.828 1.00 91.38 107 LEU A C 1
ATOM 865 O O . LEU A 1 107 ? -12.092 5.383 15.260 1.00 91.38 107 LEU A O 1
ATOM 869 N N . HIS A 1 108 ? -10.632 5.101 13.577 1.00 92.44 108 HIS A N 1
ATOM 870 C CA . HIS A 1 108 ? -11.617 4.587 12.620 1.00 92.44 108 HIS A CA 1
ATOM 871 C C . HIS A 1 108 ? -12.297 3.320 13.143 1.00 92.44 108 HIS A C 1
ATOM 873 O O . HIS A 1 108 ? -13.525 3.241 13.141 1.00 92.44 108 HIS A O 1
ATOM 879 N N . LYS A 1 109 ? -11.523 2.373 13.688 1.00 87.44 109 LYS A N 1
ATOM 880 C CA . LYS A 1 109 ? -12.027 1.136 14.302 1.00 87.44 109 LYS A CA 1
ATOM 881 C C . LYS A 1 109 ? -12.965 1.419 15.475 1.00 87.44 109 LYS A C 1
ATOM 883 O O . LYS A 1 109 ? -14.030 0.802 15.557 1.00 87.44 109 LYS A O 1
ATOM 888 N N . LEU A 1 110 ? -12.603 2.347 16.365 1.00 87.50 110 LEU A N 1
ATOM 889 C CA . LEU A 1 110 ? -13.446 2.736 17.503 1.00 87.50 110 LEU A CA 1
ATOM 890 C C . LEU A 1 110 ? -14.771 3.358 17.035 1.00 87.50 110 LEU A C 1
ATOM 892 O O . LEU A 1 110 ? -15.845 2.957 17.486 1.00 87.50 110 LEU A O 1
ATOM 896 N N . LEU A 1 111 ? -14.707 4.288 16.078 1.00 88.62 111 LEU A N 1
ATOM 897 C CA . LEU A 1 111 ? -15.888 4.932 15.501 1.00 88.62 111 LEU A CA 1
ATOM 898 C C . LEU A 1 111 ? -16.773 3.932 14.742 1.00 88.62 111 LEU A C 1
ATOM 900 O O . LEU A 1 111 ? -17.997 3.985 14.853 1.00 88.62 111 LEU A O 1
ATOM 904 N N . PHE A 1 112 ? -16.182 2.989 14.009 1.00 86.44 112 PHE A N 1
ATOM 905 C CA . PHE A 1 112 ? -16.924 1.967 13.276 1.00 86.44 112 PHE A CA 1
ATOM 906 C C . PHE A 1 112 ? -17.643 0.991 14.216 1.00 86.44 112 PHE A C 1
ATOM 908 O O . PHE A 1 112 ? -18.819 0.702 13.992 1.00 86.44 112 PHE A O 1
ATOM 915 N N . ARG A 1 113 ? -16.995 0.531 15.298 1.00 82.62 113 ARG A N 1
ATOM 916 C CA . ARG A 1 113 ? -17.634 -0.328 16.318 1.00 82.62 113 ARG A CA 1
ATOM 917 C C . ARG A 1 113 ? -18.890 0.309 16.898 1.00 82.62 113 ARG A C 1
ATOM 919 O O . ARG A 1 113 ? -19.915 -0.363 16.989 1.00 82.62 113 ARG A O 1
ATOM 926 N N . ARG A 1 114 ? -18.844 1.617 17.171 1.00 82.88 114 ARG A N 1
ATOM 927 C CA . ARG A 1 114 ? -20.021 2.388 17.590 1.00 82.88 114 ARG A CA 1
ATOM 928 C C . ARG A 1 114 ? -21.149 2.309 16.560 1.00 82.88 114 ARG A C 1
ATOM 930 O O . ARG A 1 114 ? -22.280 2.048 16.933 1.00 82.88 114 ARG A O 1
ATOM 937 N N . THR A 1 115 ? -20.868 2.485 15.264 1.00 82.00 115 THR A N 1
ATOM 938 C CA . THR A 1 115 ? -21.915 2.387 14.217 1.00 82.00 115 THR A CA 1
ATOM 939 C C . THR A 1 115 ? -22.543 0.996 14.085 1.00 82.00 115 THR A C 1
ATOM 941 O O . THR A 1 115 ? -23.555 0.843 13.403 1.00 82.00 115 THR A O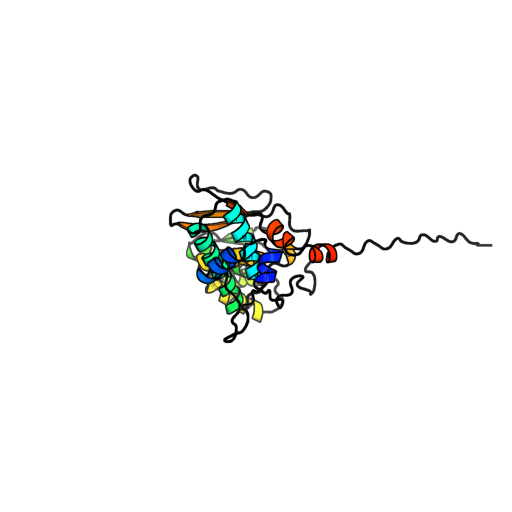 1
ATOM 944 N N . LYS A 1 116 ? -21.929 -0.023 14.693 1.00 79.56 116 LYS A N 1
ATOM 945 C CA . LYS A 1 116 ? -22.406 -1.407 14.716 1.00 79.56 116 LYS A CA 1
ATOM 946 C C . LYS A 1 116 ? -23.008 -1.812 16.064 1.00 79.56 116 LYS A C 1
ATOM 948 O O . LYS A 1 116 ? -23.321 -2.987 16.216 1.00 79.56 116 LYS A O 1
ATOM 953 N N . ASP A 1 117 ? -23.142 -0.878 17.010 1.00 75.56 117 ASP A N 1
ATOM 954 C CA . ASP A 1 117 ? -23.566 -1.140 18.391 1.00 75.56 117 ASP A CA 1
ATOM 955 C C . ASP A 1 117 ? -22.742 -2.264 19.056 1.00 75.56 117 ASP A C 1
ATOM 957 O O . ASP A 1 117 ? -23.260 -3.108 19.786 1.00 75.56 117 ASP A O 1
ATOM 961 N N . VAL A 1 118 ? -21.435 -2.300 18.765 1.00 75.75 118 VAL A N 1
ATOM 962 C CA . VAL A 1 118 ? -20.489 -3.282 19.313 1.00 75.75 118 VAL A CA 1
ATOM 963 C C . VAL A 1 118 ? -19.715 -2.674 20.478 1.00 75.75 118 VAL A C 1
ATOM 965 O O . VAL A 1 118 ? -19.270 -1.529 20.411 1.00 75.75 118 VAL A O 1
ATOM 968 N N . GLU A 1 119 ? -19.481 -3.485 21.509 1.00 75.56 119 GLU A N 1
ATOM 969 C CA . GLU A 1 119 ? -18.653 -3.151 22.668 1.00 75.56 119 GLU A CA 1
ATOM 970 C C . GLU A 1 119 ? -17.263 -2.606 22.288 1.00 75.56 119 GLU A C 1
ATOM 972 O O . GLU A 1 119 ? -16.496 -3.197 21.507 1.00 75.56 119 GLU A O 1
ATOM 977 N N . ILE A 1 120 ? -16.922 -1.465 22.890 1.00 74.38 120 ILE A N 1
ATOM 978 C CA . ILE A 1 120 ? -15.624 -0.812 22.752 1.00 74.38 120 ILE A CA 1
ATOM 979 C C . ILE A 1 120 ? -14.767 -1.169 23.973 1.00 74.38 120 ILE A C 1
ATOM 981 O O . ILE A 1 120 ? -15.200 -0.932 25.102 1.00 74.38 120 ILE A O 1
ATOM 985 N N . PRO A 1 121 ? -13.562 -1.738 23.784 1.00 72.50 121 PRO A N 1
ATOM 986 C CA . PRO A 1 121 ? -12.650 -1.988 24.890 1.00 72.50 121 PRO A CA 1
ATOM 987 C C . PRO A 1 121 ? -12.078 -0.669 25.418 1.00 72.50 121 PRO A C 1
ATOM 989 O O . PRO A 1 121 ? -11.578 0.157 24.652 1.00 72.50 121 PRO A O 1
ATOM 992 N N . VAL A 1 122 ? -12.132 -0.496 26.734 1.00 71.62 122 VAL A N 1
ATOM 993 C CA . VAL A 1 122 ? -11.599 0.659 27.458 1.00 71.62 122 VAL A CA 1
ATOM 994 C C . VAL A 1 122 ? -10.301 0.256 28.132 1.00 71.62 122 VAL A C 1
ATOM 996 O O . VAL A 1 122 ? -10.235 -0.767 28.812 1.00 71.62 122 VAL A O 1
ATOM 999 N N . PHE A 1 123 ? -9.275 1.078 27.968 1.00 75.94 123 PHE A N 1
ATOM 1000 C CA . PHE A 1 123 ? -7.969 0.913 28.585 1.00 75.94 123 PHE A CA 1
ATOM 1001 C C . PHE A 1 123 ? -7.657 2.129 29.460 1.00 75.94 123 PHE A C 1
ATOM 1003 O O . PHE A 1 123 ? -8.125 3.240 29.207 1.00 75.94 123 PHE A O 1
ATOM 1010 N N . ASP A 1 124 ? -6.876 1.932 30.516 1.00 74.00 124 ASP A N 1
ATOM 1011 C CA . ASP A 1 124 ? -6.342 3.046 31.290 1.00 74.00 124 ASP A CA 1
ATOM 1012 C C . ASP A 1 124 ? -5.229 3.779 30.517 1.00 74.00 124 ASP A C 1
ATOM 1014 O O . ASP A 1 124 ? -4.791 3.375 29.437 1.00 74.00 124 ASP A O 1
ATOM 1018 N N . GLN A 1 125 ? -4.726 4.868 31.099 1.00 71.06 125 GLN A N 1
ATOM 1019 C CA . GLN A 1 125 ? -3.610 5.653 30.552 1.00 71.06 125 GLN A CA 1
ATOM 1020 C C . GLN A 1 125 ? -2.293 4.863 30.386 1.00 71.06 125 GLN A C 1
ATOM 1022 O O . GLN A 1 125 ? -1.342 5.377 29.804 1.00 71.06 125 GLN A O 1
ATOM 1027 N N . HIS A 1 126 ? -2.214 3.645 30.927 1.00 72.62 126 HIS A N 1
ATOM 1028 C CA . HIS A 1 126 ? -1.072 2.740 30.825 1.00 72.62 126 HIS A CA 1
ATOM 1029 C C . HIS A 1 126 ? -1.326 1.593 29.832 1.00 72.62 126 HIS A C 1
ATOM 1031 O O . HIS A 1 126 ? -0.497 0.691 29.725 1.00 72.62 126 HIS A O 1
ATOM 1037 N N . GLY A 1 127 ? -2.452 1.607 29.108 1.00 69.88 127 GLY A N 1
ATOM 1038 C CA . GLY A 1 127 ? -2.811 0.559 28.151 1.00 69.88 127 GLY A CA 1
ATOM 1039 C C . GLY A 1 127 ? -3.352 -0.715 28.795 1.00 69.88 127 GLY A C 1
ATOM 1040 O O . GLY A 1 127 ? -3.467 -1.736 28.119 1.00 69.88 127 GLY A O 1
ATOM 1041 N N . LYS A 1 128 ? -3.702 -0.695 30.086 1.00 76.50 128 LYS A N 1
ATOM 1042 C CA . LYS A 1 128 ? -4.310 -1.845 30.757 1.00 76.50 128 LYS A CA 1
ATOM 1043 C C . LYS A 1 128 ? -5.816 -1.848 30.522 1.00 76.50 128 LYS A C 1
ATOM 1045 O O . LYS A 1 128 ? -6.486 -0.862 30.808 1.00 76.50 128 LYS A O 1
ATOM 1050 N N . PHE A 1 129 ? -6.350 -2.972 30.049 1.00 76.62 129 PHE A N 1
ATOM 1051 C CA . PHE A 1 129 ? -7.791 -3.156 29.866 1.00 76.62 129 PHE A CA 1
ATOM 1052 C C . PHE A 1 129 ? -8.546 -2.956 31.190 1.00 76.62 129 PHE A C 1
ATOM 1054 O O . PHE A 1 129 ? -8.166 -3.524 32.218 1.00 76.62 129 PHE A O 1
ATOM 1061 N N . ILE A 1 130 ? -9.608 -2.152 31.144 1.00 80.06 130 ILE A N 1
ATOM 1062 C CA . ILE A 1 130 ? -10.507 -1.861 32.263 1.00 80.06 130 ILE A CA 1
ATOM 1063 C C . ILE A 1 130 ? -11.813 -2.635 32.073 1.00 80.06 130 ILE A C 1
ATOM 1065 O O . ILE A 1 130 ? -12.145 -3.488 32.894 1.00 80.06 130 ILE A O 1
ATOM 1069 N N . GLU A 1 131 ? -12.551 -2.338 31.002 1.00 79.81 131 GLU A N 1
ATOM 1070 C CA . GLU A 1 131 ? -13.893 -2.871 30.755 1.00 79.81 131 GLU A CA 1
ATOM 1071 C C . GLU A 1 131 ? -14.294 -2.761 29.278 1.00 79.81 131 GLU A C 1
ATOM 1073 O O . GLU A 1 131 ? -13.619 -2.111 28.478 1.00 79.81 131 GLU A O 1
ATOM 1078 N N . TYR A 1 132 ? -15.414 -3.388 28.921 1.00 73.19 132 TYR A N 1
ATOM 1079 C CA . TYR A 1 132 ? -16.116 -3.129 27.667 1.00 73.19 132 TYR A CA 1
ATOM 1080 C C . TYR A 1 132 ? -17.244 -2.128 27.913 1.00 73.19 132 TYR A C 1
ATOM 1082 O O . TYR A 1 132 ? -18.010 -2.285 28.862 1.00 73.19 132 TYR A O 1
ATOM 1090 N N . ASN A 1 133 ? -17.371 -1.123 27.046 1.00 71.31 133 ASN A N 1
ATOM 1091 C CA . ASN A 1 133 ? -18.452 -0.146 27.114 1.00 71.31 133 ASN A CA 1
ATOM 1092 C C . ASN A 1 133 ? -19.203 -0.086 25.773 1.00 71.31 133 ASN A C 1
ATOM 1094 O O . ASN A 1 133 ? -18.603 0.108 24.714 1.00 71.31 133 ASN A O 1
ATOM 1098 N N . LEU A 1 134 ? -20.521 -0.287 25.824 1.00 58.97 134 LEU A N 1
ATOM 1099 C CA . LEU A 1 134 ? -21.435 -0.284 24.671 1.00 58.97 134 LEU A CA 1
ATOM 1100 C C . LEU A 1 134 ? -21.796 1.126 24.190 1.00 58.97 134 LEU A C 1
ATOM 1102 O O . LEU A 1 134 ? -22.297 1.286 23.081 1.00 58.97 134 LEU A O 1
ATOM 1106 N N . THR A 1 135 ? -21.574 2.151 25.012 1.00 59.03 135 THR A N 1
ATOM 1107 C CA . THR A 1 135 ? -22.214 3.460 24.841 1.00 59.03 135 THR A CA 1
ATOM 1108 C C . THR A 1 135 ? -21.237 4.592 25.102 1.00 59.03 135 THR A C 1
ATOM 1110 O O . THR A 1 135 ? -21.341 5.282 26.110 1.00 59.03 135 THR A O 1
ATOM 1113 N N . TYR A 1 136 ? -20.307 4.806 24.174 1.00 67.00 136 TYR A N 1
ATOM 1114 C CA . TYR A 1 136 ? -19.672 6.113 24.058 1.00 67.00 136 TYR A CA 1
ATOM 1115 C C . TYR A 1 136 ? -20.367 6.934 22.976 1.00 67.00 136 TYR A C 1
ATOM 1117 O O . TYR A 1 136 ? -20.556 6.481 21.838 1.00 67.00 136 TYR A O 1
ATOM 1125 N N . TYR A 1 137 ? -20.729 8.169 23.318 1.00 82.81 137 TYR A N 1
ATOM 1126 C CA . TYR A 1 137 ? -20.991 9.190 22.314 1.00 82.81 137 TYR A CA 1
ATOM 1127 C C . TYR A 1 137 ? -19.722 9.416 21.483 1.00 82.81 137 TYR A C 1
ATOM 1129 O O . TYR A 1 137 ? -18.606 9.154 21.928 1.00 82.81 137 TYR A O 1
ATOM 1137 N N . GLU A 1 138 ? -19.884 9.911 20.256 1.00 87.31 138 GLU A N 1
ATOM 1138 C CA . GLU A 1 138 ? -18.747 10.155 19.359 1.00 87.31 138 GLU A CA 1
ATOM 1139 C C . GLU A 1 138 ? -17.644 10.990 20.010 1.00 87.31 138 GLU A C 1
ATOM 1141 O O . GLU A 1 138 ? -16.469 10.642 19.926 1.00 87.31 138 GLU A O 1
ATOM 1146 N N . ASP A 1 139 ? -18.049 12.062 20.690 1.00 87.69 139 ASP A N 1
ATOM 1147 C CA . ASP A 1 139 ? -17.142 12.994 21.348 1.00 87.69 139 ASP A CA 1
ATOM 1148 C C . ASP A 1 139 ? -16.372 12.316 22.486 1.00 87.69 139 ASP A C 1
ATOM 1150 O O . ASP A 1 139 ? -15.193 12.592 22.678 1.00 87.69 139 ASP A O 1
ATOM 1154 N N . GLU A 1 140 ? -16.984 11.353 23.180 1.00 85.38 140 GLU A N 1
ATOM 1155 C CA . GLU A 1 140 ? -16.313 10.593 24.235 1.00 85.38 140 GLU A CA 1
ATOM 1156 C C . GLU A 1 140 ? -15.287 9.607 23.663 1.00 85.38 140 GLU A C 1
ATOM 1158 O O . GLU A 1 140 ? -14.209 9.460 24.237 1.00 85.38 140 GLU A O 1
ATOM 1163 N N . ILE A 1 141 ? -15.573 8.979 22.512 1.00 86.62 141 ILE A N 1
ATOM 1164 C CA . ILE A 1 141 ? -14.594 8.148 21.786 1.00 86.62 141 ILE A CA 1
ATOM 1165 C C . ILE A 1 141 ? -13.398 9.002 21.365 1.00 86.62 141 ILE A C 1
ATOM 1167 O O . ILE A 1 141 ? -12.248 8.602 21.549 1.00 86.62 141 ILE A O 1
ATOM 1171 N N . ILE A 1 142 ? -13.667 10.182 20.801 1.00 88.88 142 ILE A N 1
ATOM 1172 C CA . ILE A 1 142 ? -12.630 11.109 20.347 1.00 88.88 142 ILE A CA 1
ATOM 1173 C C . ILE A 1 142 ? -11.790 11.589 21.532 1.00 88.88 142 ILE A C 1
ATOM 1175 O O . ILE A 1 142 ? -10.562 11.558 21.459 1.00 88.88 142 ILE A O 1
ATOM 1179 N N . ASP A 1 143 ? -12.416 11.989 22.637 1.00 86.75 143 ASP A N 1
ATOM 1180 C CA . ASP A 1 143 ? -11.710 12.445 23.834 1.00 86.75 143 ASP A CA 1
ATOM 1181 C C . ASP A 1 143 ? -10.904 11.325 24.495 1.00 86.75 143 ASP A C 1
ATOM 1183 O O . ASP A 1 143 ? -9.788 11.560 24.964 1.00 86.75 143 ASP A O 1
ATOM 1187 N N . TYR A 1 144 ? -11.428 10.099 24.502 1.00 83.44 144 TYR A N 1
ATOM 1188 C CA . TYR A 1 144 ? -10.697 8.920 24.951 1.00 83.44 144 TYR A CA 1
ATOM 1189 C C . TYR A 1 144 ? -9.451 8.676 24.086 1.00 83.44 144 TYR A C 1
ATOM 1191 O O . TYR A 1 144 ? -8.334 8.610 24.606 1.00 83.44 144 TYR A O 1
ATOM 1199 N N . TRP A 1 145 ? -9.615 8.639 22.762 1.00 86.88 145 TRP A N 1
ATOM 1200 C CA . TRP A 1 145 ? -8.510 8.467 21.818 1.00 86.88 145 TRP A CA 1
ATOM 1201 C C . TRP A 1 145 ? -7.464 9.586 21.948 1.00 86.88 145 TRP A C 1
ATOM 1203 O O . TRP A 1 145 ? -6.265 9.313 21.961 1.00 86.88 145 TRP A O 1
ATOM 1213 N N . ARG A 1 146 ? -7.892 10.843 22.144 1.00 84.94 146 ARG A N 1
ATOM 1214 C CA . ARG A 1 146 ? -7.003 12.003 22.351 1.00 84.94 146 ARG A CA 1
ATOM 1215 C C . ARG A 1 146 ? -6.146 11.898 23.611 1.00 84.94 146 ARG A C 1
ATOM 1217 O O . ARG A 1 146 ? -5.034 12.435 23.609 1.00 84.94 146 ARG A O 1
ATOM 1224 N N . LYS A 1 147 ? -6.673 11.291 24.681 1.00 79.94 147 LYS A N 1
ATOM 1225 C CA . LYS A 1 147 ? -5.953 11.071 25.948 1.00 79.94 147 LYS A CA 1
ATOM 1226 C C . LYS A 1 147 ? -4.922 9.956 25.818 1.00 79.94 147 LYS A C 1
ATOM 1228 O O . LYS A 1 147 ? -3.840 10.074 26.384 1.00 79.94 147 LYS A O 1
ATOM 1233 N N . PHE A 1 148 ? -5.254 8.903 25.074 1.00 76.19 148 PHE A N 1
ATOM 1234 C CA . PHE A 1 148 ? -4.369 7.761 24.865 1.00 76.19 148 PHE A CA 1
ATOM 1235 C C . PHE A 1 148 ? -3.223 8.094 23.902 1.00 76.19 148 PHE A C 1
ATOM 1237 O O . PHE A 1 148 ? -2.055 7.838 24.193 1.00 76.19 148 PHE A O 1
ATOM 1244 N N . ASN A 1 149 ? -3.545 8.754 22.788 1.00 72.50 149 ASN A N 1
ATOM 1245 C CA . ASN A 1 149 ? -2.560 9.184 21.809 1.00 72.50 149 ASN A CA 1
ATOM 1246 C C . ASN A 1 149 ? -1.951 10.523 22.234 1.00 72.50 149 ASN A C 1
ATOM 1248 O O . ASN A 1 149 ? -2.485 11.606 21.971 1.00 72.50 149 ASN A O 1
ATOM 1252 N N . GLN A 1 150 ? -0.800 10.439 22.909 1.00 65.25 150 GLN A N 1
ATOM 1253 C CA . GLN A 1 150 ? 0.039 11.556 23.371 1.00 65.25 150 GLN A CA 1
ATOM 1254 C C . GLN A 1 150 ? 0.686 12.345 22.207 1.00 65.25 150 GLN A C 1
ATOM 1256 O O . GLN A 1 150 ? 1.869 12.677 22.232 1.00 65.25 150 GLN A O 1
ATOM 1261 N N . ILE A 1 151 ? -0.066 12.639 21.145 1.00 62.06 151 ILE A N 1
ATOM 1262 C CA . ILE A 1 151 ? 0.384 13.496 20.047 1.00 62.06 151 ILE A CA 1
ATOM 1263 C C . ILE A 1 151 ? 0.547 14.918 20.605 1.00 62.06 151 ILE A C 1
ATOM 1265 O O . ILE A 1 151 ? -0.362 15.451 21.238 1.00 62.06 151 ILE A O 1
ATOM 1269 N N . ALA A 1 152 ? 1.713 15.525 20.387 1.00 53.97 152 ALA A N 1
ATOM 1270 C CA . ALA A 1 152 ? 2.112 16.779 21.031 1.00 53.97 152 ALA A CA 1
ATOM 1271 C C . ALA A 1 152 ? 1.377 18.037 20.517 1.00 53.97 152 ALA A C 1
ATOM 1273 O O . ALA A 1 152 ? 1.506 19.101 21.117 1.00 53.97 152 ALA A O 1
ATOM 1274 N N . HIS A 1 153 ? 0.619 17.933 19.416 1.00 66.56 153 HIS A N 1
ATOM 1275 C CA . HIS A 1 153 ? 0.003 19.077 18.734 1.00 66.56 153 HIS A CA 1
ATOM 1276 C C . HIS A 1 153 ? -1.497 18.870 18.487 1.00 66.56 153 HIS A C 1
ATOM 1278 O O . HIS A 1 153 ? -1.887 17.988 17.717 1.00 66.56 153 HIS A O 1
ATOM 1284 N N . ASP A 1 154 ? -2.326 19.730 19.084 1.00 71.25 154 ASP A N 1
ATOM 1285 C CA . ASP A 1 154 ? -3.791 19.672 18.970 1.00 71.25 154 ASP A CA 1
ATOM 1286 C C . ASP A 1 154 ? -4.282 19.824 17.518 1.00 71.25 154 ASP A C 1
ATOM 1288 O O . ASP A 1 154 ? -5.169 19.092 17.085 1.00 71.25 154 ASP A O 1
ATOM 1292 N N . GLU A 1 155 ? -3.631 20.667 16.707 1.00 81.12 155 GLU A N 1
ATOM 1293 C CA . GLU A 1 155 ? -3.987 20.841 15.288 1.00 81.12 155 GLU A CA 1
ATOM 1294 C C . GLU A 1 155 ? -3.787 19.561 14.461 1.00 81.12 155 GLU A C 1
ATOM 1296 O O . GLU A 1 155 ? -4.589 19.255 13.571 1.00 81.12 155 GLU A O 1
ATOM 1301 N N . ARG A 1 156 ? -2.740 18.771 14.759 1.00 84.62 156 ARG A N 1
ATOM 1302 C CA . ARG A 1 156 ? -2.530 17.485 14.078 1.00 84.62 156 ARG A CA 1
ATOM 1303 C C . ARG A 1 156 ? -3.609 16.493 14.489 1.00 84.62 156 ARG A C 1
ATOM 1305 O O . ARG A 1 156 ? -4.152 15.829 13.613 1.00 84.62 156 ARG A O 1
ATOM 1312 N N . LYS A 1 157 ? -3.968 16.432 15.777 1.00 84.06 157 LYS A N 1
ATOM 1313 C CA . LYS A 1 157 ? -5.049 15.558 16.270 1.00 84.06 157 LYS A CA 1
ATOM 1314 C C . LYS A 1 157 ? -6.368 15.842 15.557 1.00 84.06 157 LYS A C 1
ATOM 1316 O O . LYS A 1 157 ? -6.999 14.910 15.064 1.00 84.06 157 LYS A O 1
ATOM 1321 N N . ASP A 1 158 ? -6.754 17.108 15.443 1.00 90.25 158 ASP A N 1
ATOM 1322 C CA . ASP A 1 158 ? -8.001 17.499 14.776 1.00 90.25 158 ASP A CA 1
ATOM 1323 C C . ASP A 1 158 ? -8.008 17.133 13.291 1.00 90.25 158 ASP A C 1
ATOM 1325 O O . ASP A 1 158 ? -9.018 16.656 12.760 1.00 90.25 158 ASP A O 1
ATOM 1329 N N . PHE A 1 159 ? -6.861 17.283 12.626 1.00 91.25 159 PHE A N 1
ATOM 1330 C CA . PHE A 1 159 ? -6.681 16.790 11.269 1.00 91.25 159 PHE A CA 1
ATOM 1331 C C . PHE A 1 159 ? -6.909 15.269 11.185 1.00 91.25 159 PHE A C 1
ATOM 1333 O O . PHE A 1 159 ? -7.714 14.834 10.359 1.00 91.25 159 PHE A O 1
ATOM 1340 N N . LEU A 1 160 ? -6.282 14.464 12.052 1.00 91.50 160 LEU A N 1
ATOM 1341 C CA . LEU A 1 160 ? -6.428 13.000 12.043 1.00 91.50 160 LEU A CA 1
ATOM 1342 C C . LEU A 1 160 ? -7.866 12.553 12.317 1.00 91.50 160 LEU A C 1
ATOM 1344 O O . LEU A 1 160 ? -8.385 11.700 11.598 1.00 91.50 160 LEU A O 1
ATOM 1348 N N . ILE A 1 161 ? -8.544 13.192 13.274 1.00 92.69 161 ILE A N 1
ATOM 1349 C CA . ILE A 1 161 ? -9.960 12.946 13.578 1.00 92.69 161 ILE A CA 1
ATOM 1350 C C . ILE A 1 161 ? -10.828 13.194 12.341 1.00 92.69 161 ILE A C 1
ATOM 1352 O O . ILE A 1 161 ? -11.673 12.368 11.983 1.00 92.69 161 ILE A O 1
ATOM 1356 N N . LYS A 1 162 ? -10.603 14.315 11.645 1.00 94.25 162 LYS A N 1
ATOM 1357 C CA . LYS A 1 162 ? -11.335 14.644 10.417 1.00 94.25 162 LYS A CA 1
ATOM 1358 C C . LYS A 1 162 ? -11.101 13.604 9.323 1.00 94.25 162 LYS A C 1
ATOM 1360 O O . LYS A 1 162 ? -12.047 13.252 8.617 1.00 94.25 162 LYS A O 1
ATOM 1365 N N . ILE A 1 163 ? -9.867 13.118 9.171 1.00 94.50 163 ILE A N 1
ATOM 1366 C CA . ILE A 1 163 ? -9.560 12.054 8.214 1.00 94.50 163 ILE A CA 1
ATOM 1367 C C . ILE A 1 163 ? -10.296 10.773 8.602 1.00 94.50 163 ILE A C 1
ATOM 1369 O O . ILE A 1 163 ? -11.092 10.306 7.789 1.00 94.50 163 ILE A O 1
ATOM 1373 N N . ALA A 1 164 ? -10.116 10.266 9.824 1.00 93.75 164 ALA A N 1
ATOM 1374 C CA . ALA A 1 164 ? -10.723 9.020 10.292 1.00 93.75 164 ALA A CA 1
ATOM 1375 C C . ALA A 1 164 ? -12.245 8.997 10.073 1.00 93.75 164 ALA A C 1
ATOM 1377 O O . ALA A 1 164 ? -12.776 8.053 9.501 1.00 93.75 164 ALA A O 1
ATOM 1378 N N . LYS A 1 165 ? -12.950 10.085 10.403 1.00 93.50 165 LYS A N 1
ATOM 1379 C CA . LYS A 1 165 ? -14.410 10.191 10.207 1.00 93.50 165 LYS A CA 1
ATOM 1380 C C . LYS A 1 165 ? -14.865 10.153 8.746 1.00 93.50 165 LYS A C 1
ATOM 1382 O O . LYS A 1 165 ? -16.028 9.881 8.470 1.00 93.50 165 LYS A O 1
ATOM 1387 N N . SER A 1 166 ? -13.985 10.504 7.816 1.00 94.12 166 SER A N 1
ATOM 1388 C CA . SER A 1 166 ? -14.330 10.669 6.399 1.00 94.12 166 SER A CA 1
ATOM 1389 C C . SER A 1 166 ? -14.020 9.451 5.530 1.00 94.12 166 SER A C 1
ATOM 1391 O O . SER A 1 166 ? -14.369 9.463 4.351 1.00 94.12 166 SER A O 1
ATOM 1393 N N . LEU A 1 167 ? -13.325 8.449 6.074 1.00 94.31 167 LEU A N 1
ATOM 1394 C CA . LEU A 1 167 ? -12.942 7.243 5.346 1.00 94.31 167 LEU A CA 1
ATOM 1395 C C . LEU A 1 167 ? -13.993 6.155 5.560 1.00 94.31 167 LEU A C 1
ATOM 1397 O O . LEU A 1 167 ? -14.453 5.921 6.678 1.00 94.31 167 LEU A O 1
ATOM 1401 N N . ASN A 1 168 ? -14.357 5.453 4.492 1.00 92.56 168 ASN A N 1
ATOM 1402 C CA . ASN A 1 168 ? -15.109 4.207 4.624 1.00 92.56 168 ASN A CA 1
ATOM 1403 C C . ASN A 1 168 ? -14.149 3.034 4.954 1.00 92.56 168 ASN A C 1
ATOM 1405 O O . ASN A 1 168 ? -12.931 3.205 5.009 1.00 92.56 168 ASN A O 1
ATOM 1409 N N . VAL A 1 169 ? -14.689 1.832 5.182 1.00 89.31 169 VAL A N 1
ATOM 1410 C CA . VAL A 1 169 ? -13.882 0.637 5.514 1.00 89.31 169 VAL A CA 1
ATOM 1411 C C . VAL A 1 169 ? -12.912 0.260 4.387 1.00 89.31 169 VAL A C 1
ATOM 1413 O O . VAL A 1 169 ? -11.773 -0.116 4.656 1.00 89.31 169 VAL A O 1
ATOM 1416 N N . TYR A 1 170 ? -13.336 0.387 3.128 1.00 91.12 170 TYR A N 1
ATOM 1417 C CA . TYR A 1 170 ? -12.495 0.108 1.964 1.00 91.12 170 TYR A CA 1
ATOM 1418 C C . TYR A 1 170 ? -11.309 1.081 1.888 1.00 91.12 170 TYR A C 1
ATOM 1420 O O . TYR A 1 170 ? -10.167 0.640 1.754 1.00 91.12 170 TYR A O 1
ATOM 1428 N N . ASP A 1 171 ? -11.570 2.381 2.043 1.00 94.69 171 ASP A N 1
ATOM 1429 C CA . ASP A 1 171 ? -10.552 3.431 2.036 1.00 94.69 171 ASP A CA 1
ATOM 1430 C C . ASP A 1 171 ? -9.530 3.205 3.160 1.00 94.69 171 ASP A C 1
ATOM 1432 O O . ASP A 1 171 ? -8.325 3.293 2.928 1.00 94.69 171 ASP A O 1
ATOM 1436 N N . MET A 1 172 ? -10.006 2.891 4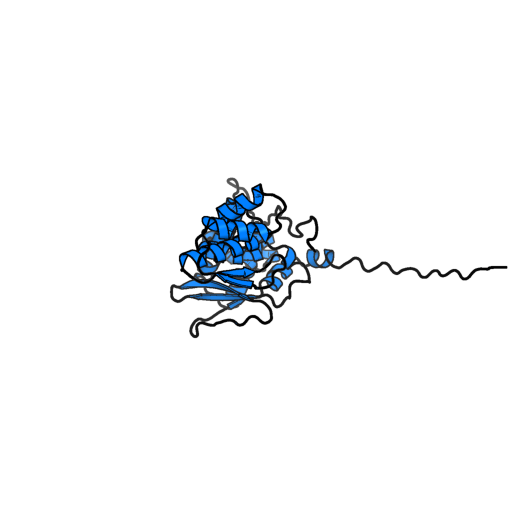.373 1.00 93.31 172 MET A N 1
ATOM 1437 C CA . MET A 1 172 ? -9.154 2.670 5.545 1.00 93.31 172 MET A CA 1
ATOM 1438 C C . MET A 1 172 ? -8.258 1.442 5.376 1.00 93.31 172 MET A C 1
ATOM 1440 O O . MET A 1 172 ? -7.062 1.511 5.651 1.00 93.31 172 MET A O 1
ATOM 1444 N N . ARG A 1 173 ? -8.807 0.335 4.867 1.00 91.00 173 ARG A N 1
ATOM 1445 C CA . ARG A 1 173 ? -8.038 -0.883 4.582 1.00 91.00 173 ARG A CA 1
ATOM 1446 C C . ARG A 1 173 ? -6.881 -0.601 3.625 1.00 91.00 173 ARG A C 1
ATOM 1448 O O . ARG A 1 173 ? -5.738 -0.927 3.933 1.00 91.00 173 ARG A O 1
ATOM 1455 N N . TRP A 1 174 ? -7.152 0.038 2.487 1.00 94.31 174 TRP A N 1
ATOM 1456 C CA . TRP A 1 174 ? -6.100 0.343 1.514 1.00 94.31 174 TRP A CA 1
ATOM 1457 C C . TRP A 1 174 ? -5.138 1.421 1.999 1.00 94.31 174 TRP A C 1
ATOM 1459 O O . TRP A 1 174 ? -3.956 1.350 1.680 1.00 94.31 174 TRP A O 1
ATOM 1469 N N . LEU A 1 175 ? -5.598 2.382 2.802 1.00 94.12 175 LEU A N 1
ATOM 1470 C CA . LEU A 1 175 ? -4.718 3.328 3.482 1.00 94.12 175 LEU A CA 1
ATOM 1471 C C . LEU A 1 175 ? -3.724 2.600 4.403 1.00 94.12 175 LEU A C 1
ATOM 1473 O O . LEU A 1 175 ? -2.528 2.881 4.339 1.00 94.12 175 LEU A O 1
ATOM 1477 N N . TYR A 1 176 ? -4.202 1.643 5.205 1.00 91.31 176 TYR A N 1
ATOM 1478 C CA . TYR A 1 176 ? -3.364 0.830 6.088 1.00 91.31 176 TYR A CA 1
ATOM 1479 C C . TYR A 1 176 ? -2.355 -0.018 5.309 1.00 91.31 176 TYR A C 1
ATOM 1481 O O . TYR A 1 176 ? -1.155 0.098 5.548 1.00 91.31 176 TYR A O 1
ATOM 1489 N N . ILE A 1 177 ? -2.808 -0.789 4.314 1.00 91.50 177 ILE A N 1
ATOM 1490 C CA . ILE A 1 177 ? -1.928 -1.615 3.467 1.00 91.50 177 ILE A CA 1
ATOM 1491 C C . ILE A 1 177 ? -0.878 -0.749 2.774 1.00 91.50 177 ILE A C 1
ATOM 1493 O O . ILE A 1 177 ? 0.304 -1.080 2.744 1.00 91.50 177 ILE A O 1
ATOM 1497 N N . CYS A 1 178 ? -1.289 0.388 2.209 1.00 91.56 178 CYS A N 1
ATOM 1498 C CA . CYS A 1 178 ? -0.352 1.276 1.546 1.00 91.56 178 CYS A CA 1
ATOM 1499 C C . CYS A 1 178 ? 0.656 1.875 2.513 1.00 91.56 178 CYS A C 1
ATOM 1501 O O . CYS A 1 178 ? 1.772 2.106 2.075 1.00 91.56 178 CYS A O 1
ATOM 1503 N N . SER A 1 179 ? 0.328 2.085 3.791 1.00 90.00 179 SER A N 1
ATOM 1504 C CA . SER A 1 179 ? 1.280 2.645 4.756 1.00 90.00 179 SER A CA 1
ATOM 1505 C C . SER A 1 179 ? 2.571 1.832 4.863 1.00 90.00 179 SER A C 1
ATOM 1507 O O . SER A 1 179 ? 3.636 2.430 5.004 1.00 90.00 179 SER A O 1
ATOM 1509 N N . ASP A 1 180 ? 2.511 0.509 4.669 1.00 88.56 180 ASP A N 1
ATOM 1510 C CA . ASP A 1 180 ? 3.702 -0.333 4.560 1.00 88.56 180 ASP A CA 1
ATOM 1511 C C . ASP A 1 180 ? 4.604 0.127 3.408 1.00 88.56 180 ASP A C 1
ATOM 1513 O O . ASP A 1 180 ? 5.805 0.277 3.593 1.00 88.56 180 ASP A O 1
ATOM 1517 N N . LEU A 1 181 ? 4.055 0.460 2.237 1.00 88.31 181 LEU A N 1
ATOM 1518 C CA . LEU A 1 181 ? 4.854 0.933 1.097 1.00 88.31 181 LEU A CA 1
ATOM 1519 C C . LEU A 1 181 ? 5.577 2.261 1.357 1.00 88.31 181 LEU A C 1
ATOM 1521 O O . LEU A 1 181 ? 6.539 2.561 0.650 1.00 88.31 181 LEU A O 1
ATOM 1525 N N . PHE A 1 182 ? 5.101 3.047 2.326 1.00 85.25 182 PHE A N 1
ATOM 1526 C CA 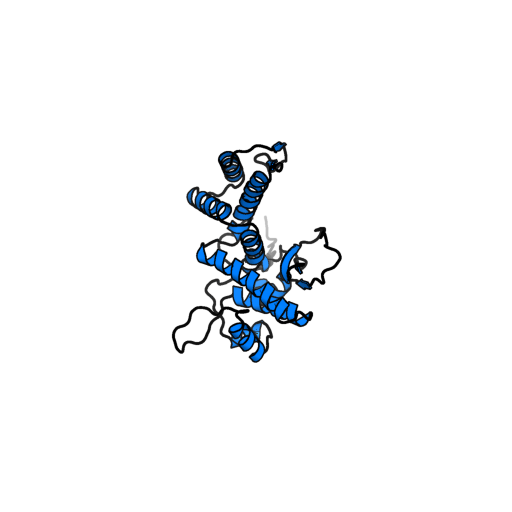. PHE A 1 182 ? 5.669 4.335 2.732 1.00 85.25 182 PHE A CA 1
ATOM 1527 C C . PHE A 1 182 ? 6.506 4.228 4.013 1.00 85.25 182 PHE A C 1
ATOM 1529 O O . PHE A 1 182 ? 7.089 5.230 4.422 1.00 85.25 182 PHE A O 1
ATOM 1536 N N . ASN A 1 183 ? 6.542 3.064 4.672 1.00 83.38 183 ASN A N 1
ATOM 1537 C CA . ASN A 1 183 ? 7.127 2.917 5.998 1.00 83.38 183 ASN A CA 1
ATOM 1538 C C . ASN A 1 183 ? 8.660 2.756 5.919 1.00 83.38 183 ASN A C 1
ATOM 1540 O O . ASN A 1 183 ? 9.127 1.665 5.583 1.00 83.38 183 ASN A O 1
ATOM 1544 N N . PRO A 1 184 ? 9.462 3.780 6.276 1.00 77.19 184 PRO A N 1
ATOM 1545 C CA . PRO A 1 184 ? 10.921 3.681 6.337 1.00 77.19 184 PRO A CA 1
ATOM 1546 C C . PRO A 1 184 ? 11.453 2.563 7.218 1.00 77.19 184 PRO A C 1
ATOM 1548 O O . PRO A 1 184 ? 12.501 2.003 6.907 1.00 77.19 184 PRO A O 1
ATOM 1551 N N . ASN A 1 185 ? 10.722 2.192 8.269 1.00 76.88 185 ASN A N 1
ATOM 1552 C CA . ASN A 1 185 ? 11.148 1.156 9.205 1.00 76.88 185 ASN A CA 1
ATOM 1553 C C . ASN A 1 185 ? 11.150 -0.235 8.552 1.00 76.88 185 ASN A C 1
ATOM 1555 O O . ASN A 1 185 ? 11.634 -1.191 9.141 1.00 76.88 185 ASN A O 1
ATOM 1559 N N . ILE A 1 186 ? 10.642 -0.376 7.320 1.00 79.00 186 ILE A N 1
ATOM 1560 C CA . ILE A 1 186 ? 10.889 -1.575 6.511 1.00 79.00 186 ILE A CA 1
ATOM 1561 C C . ILE A 1 186 ? 12.378 -1.778 6.254 1.00 79.00 186 ILE A C 1
ATOM 1563 O O . ILE A 1 186 ? 12.786 -2.917 6.088 1.00 79.00 186 ILE A O 1
ATOM 1567 N N . LEU A 1 187 ? 13.197 -0.727 6.215 1.00 74.50 187 LEU A N 1
ATOM 1568 C CA . LEU A 1 187 ? 14.644 -0.864 6.035 1.00 74.50 187 LEU A CA 1
ATOM 1569 C C . LEU A 1 187 ? 15.393 -1.164 7.336 1.00 74.50 187 LEU A C 1
ATOM 1571 O O . LEU A 1 187 ? 16.520 -1.639 7.272 1.00 74.50 187 LEU A O 1
ATOM 1575 N N . ASP A 1 188 ? 14.769 -0.926 8.487 1.00 71.88 188 ASP A N 1
ATOM 1576 C CA . ASP A 1 188 ? 15.356 -1.184 9.800 1.00 71.88 188 ASP A CA 1
ATOM 1577 C C . ASP A 1 188 ? 15.289 -2.678 10.142 1.00 71.88 188 ASP A C 1
ATOM 1579 O O . ASP A 1 188 ? 14.255 -3.308 9.918 1.00 71.88 188 ASP A O 1
ATOM 1583 N N . PHE A 1 189 ? 16.361 -3.244 10.696 1.00 59.62 189 PHE A N 1
ATOM 1584 C CA . PHE A 1 189 ? 16.481 -4.659 11.060 1.00 59.62 189 PHE A CA 1
ATOM 1585 C C . PHE A 1 189 ? 15.457 -5.112 12.112 1.00 59.62 189 PHE A C 1
ATOM 1587 O O . PHE A 1 189 ? 15.189 -6.309 12.208 1.00 59.62 189 PHE A O 1
ATOM 1594 N N . GLU A 1 190 ? 14.847 -4.188 12.865 1.00 56.84 190 GLU A N 1
ATOM 1595 C CA . GLU A 1 190 ? 13.820 -4.520 13.864 1.00 56.84 190 GLU A CA 1
ATOM 1596 C C . GLU A 1 190 ? 12.539 -5.121 13.254 1.00 56.84 190 GLU A C 1
ATOM 1598 O O . GLU A 1 190 ? 11.846 -5.901 13.913 1.00 56.84 190 GLU A O 1
ATOM 1603 N N . ARG A 1 191 ? 12.207 -4.822 11.986 1.00 61.28 191 ARG A N 1
ATOM 1604 C CA . ARG A 1 191 ? 11.103 -5.517 11.299 1.00 61.28 191 ARG A CA 1
ATOM 1605 C C . ARG A 1 191 ? 11.571 -6.900 10.842 1.00 61.28 191 ARG A C 1
ATOM 1607 O O . ARG A 1 191 ? 12.475 -7.007 10.010 1.00 61.28 191 ARG A O 1
ATOM 1614 N N . SER A 1 192 ? 10.909 -7.948 11.333 1.00 63.72 192 SER A N 1
ATOM 1615 C CA . SER A 1 192 ? 11.174 -9.325 10.907 1.00 63.72 192 SER A CA 1
ATOM 1616 C C . SER A 1 192 ? 11.035 -9.458 9.384 1.00 63.72 192 SER A C 1
ATOM 1618 O O . SER A 1 192 ? 10.032 -9.021 8.805 1.00 63.72 192 SER A O 1
ATOM 1620 N N . ASP A 1 193 ? 12.027 -10.093 8.747 1.00 68.19 193 ASP A N 1
ATOM 1621 C CA . ASP A 1 193 ? 11.969 -10.534 7.340 1.00 68.19 193 ASP A CA 1
ATOM 1622 C C . ASP A 1 193 ? 10.770 -11.463 7.076 1.00 68.19 193 ASP A C 1
ATOM 1624 O O . ASP A 1 193 ? 10.376 -11.673 5.926 1.00 68.19 193 ASP A O 1
ATOM 1628 N N . GLU A 1 194 ? 10.173 -11.995 8.142 1.00 69.31 194 GLU A N 1
ATOM 1629 C CA . GLU A 1 194 ? 8.966 -12.811 8.124 1.00 69.31 194 GLU A CA 1
ATOM 1630 C C . GLU A 1 194 ? 7.676 -11.985 8.066 1.00 69.31 194 GLU A C 1
ATOM 1632 O O . GLU A 1 194 ? 6.595 -12.545 8.178 1.00 69.31 194 GLU A O 1
ATOM 1637 N N . SER A 1 195 ? 7.739 -10.663 7.886 1.00 81.69 195 SER A N 1
ATOM 1638 C CA . SER A 1 195 ? 6.537 -9.871 7.604 1.00 81.69 195 SER A CA 1
ATOM 1639 C C . SER A 1 195 ? 6.082 -10.113 6.163 1.00 81.69 195 SER A C 1
ATOM 1641 O O . SER A 1 195 ? 6.833 -9.891 5.204 1.00 81.69 195 SER A O 1
ATOM 1643 N N . PHE A 1 196 ? 4.834 -10.538 5.993 1.00 86.62 196 PHE A N 1
ATOM 1644 C CA . PHE A 1 196 ? 4.262 -10.828 4.682 1.00 86.62 196 PHE A CA 1
ATOM 1645 C C . PHE A 1 196 ? 2.824 -10.345 4.577 1.00 86.62 196 PHE A C 1
ATOM 1647 O O . PHE A 1 196 ? 2.127 -10.133 5.566 1.00 86.62 196 PHE A O 1
ATOM 1654 N N . TRP A 1 197 ? 2.377 -10.199 3.340 1.00 91.06 197 TRP A N 1
ATOM 1655 C CA . TRP A 1 197 ? 0.969 -10.073 3.020 1.00 91.06 197 TRP A CA 1
ATOM 1656 C C . TRP A 1 197 ? 0.452 -11.423 2.554 1.00 91.06 197 TRP A C 1
ATOM 1658 O O . TRP A 1 197 ? 1.060 -12.063 1.686 1.00 91.06 197 TRP A O 1
ATOM 1668 N N . LEU A 1 198 ? -0.691 -11.831 3.092 1.00 89.56 198 LEU A N 1
ATOM 1669 C CA . LEU A 1 198 ? -1.525 -12.820 2.439 1.00 89.56 198 LEU A CA 1
ATOM 1670 C C . LEU A 1 198 ? -2.491 -12.078 1.516 1.00 89.56 198 LEU A C 1
ATOM 1672 O O . LEU A 1 198 ? -3.284 -11.265 1.974 1.00 89.56 198 LEU A O 1
ATOM 1676 N N . ALA A 1 199 ? -2.396 -12.329 0.216 1.00 90.88 199 ALA A N 1
ATOM 1677 C CA . ALA A 1 199 ? -3.106 -11.583 -0.817 1.00 90.88 199 ALA A CA 1
ATOM 1678 C C . ALA A 1 199 ? -4.009 -12.521 -1.629 1.00 90.88 199 ALA A C 1
ATOM 1680 O O . ALA A 1 199 ? -3.519 -13.502 -2.183 1.00 90.88 199 ALA A O 1
ATOM 1681 N N . TRP A 1 200 ? -5.306 -12.248 -1.749 1.00 91.44 200 TRP A N 1
ATOM 1682 C CA . TRP A 1 200 ? -6.233 -13.078 -2.536 1.00 91.44 200 TRP A CA 1
ATOM 1683 C C . TRP A 1 200 ? -7.283 -12.240 -3.275 1.00 91.44 200 TRP A C 1
ATOM 1685 O O . TRP A 1 200 ? -7.364 -11.027 -3.097 1.00 91.44 200 TRP A O 1
ATOM 1695 N N . LEU A 1 201 ? -8.070 -12.889 -4.139 1.00 90.81 201 LEU A N 1
ATOM 1696 C CA . LEU A 1 201 ? -9.313 -12.311 -4.651 1.00 90.81 201 LEU A CA 1
ATOM 1697 C C . LEU A 1 201 ? -10.491 -12.854 -3.839 1.00 90.81 201 LEU A C 1
ATOM 1699 O O . LEU A 1 201 ? -10.581 -14.070 -3.628 1.00 90.81 201 LEU A O 1
ATOM 1703 N N . ASN A 1 202 ? -11.371 -11.968 -3.377 1.00 86.81 202 ASN A N 1
ATOM 1704 C CA . ASN A 1 202 ? -12.613 -12.359 -2.713 1.00 86.81 202 ASN A CA 1
ATOM 1705 C C . ASN A 1 202 ? -13.628 -12.941 -3.722 1.00 86.81 202 ASN A C 1
ATOM 1707 O O . ASN A 1 202 ? -13.352 -13.038 -4.920 1.00 86.81 202 ASN A O 1
ATOM 1711 N N . GLU A 1 203 ? -14.803 -13.344 -3.235 1.00 85.19 203 GLU A N 1
ATOM 1712 C CA . GLU A 1 203 ? -15.863 -13.945 -4.062 1.00 85.19 203 GLU A CA 1
ATOM 1713 C C . GLU A 1 203 ? -16.358 -13.014 -5.184 1.00 85.19 203 GLU A C 1
ATOM 1715 O O . GLU A 1 203 ? -16.761 -13.487 -6.246 1.00 85.19 203 GLU A O 1
ATOM 1720 N N . ASP A 1 204 ? -16.243 -11.698 -4.988 1.00 87.44 204 ASP A N 1
ATOM 1721 C CA . ASP A 1 204 ? -16.608 -10.665 -5.962 1.00 87.44 204 ASP A CA 1
ATOM 1722 C C . ASP A 1 204 ? -15.478 -10.354 -6.966 1.00 87.44 204 ASP A C 1
ATOM 1724 O O . ASP A 1 204 ? -15.644 -9.545 -7.882 1.00 87.44 204 ASP A O 1
ATOM 1728 N N . GLY A 1 205 ? -14.315 -11.000 -6.827 1.00 87.00 205 GLY A N 1
ATOM 1729 C CA . GLY A 1 205 ? -13.133 -10.759 -7.654 1.00 87.00 205 GLY A CA 1
ATOM 1730 C C . GLY A 1 205 ? -12.346 -9.500 -7.277 1.00 87.00 205 GLY A C 1
ATOM 1731 O O . GLY A 1 205 ? -11.462 -9.087 -8.032 1.00 87.00 205 GLY A O 1
ATOM 1732 N N . GLU A 1 206 ? -12.636 -8.890 -6.128 1.00 89.31 206 GLU A N 1
ATOM 1733 C CA . GLU A 1 206 ? -11.876 -7.767 -5.585 1.00 89.31 206 GLU A CA 1
ATOM 1734 C C . GLU A 1 206 ? -10.621 -8.260 -4.860 1.00 89.31 206 GLU A C 1
ATOM 1736 O O . GLU A 1 206 ? -10.616 -9.319 -4.232 1.00 89.31 206 GLU A O 1
ATOM 1741 N N . ALA A 1 207 ? -9.545 -7.477 -4.935 1.00 91.44 207 ALA A N 1
ATOM 1742 C CA . ALA A 1 207 ? -8.320 -7.780 -4.210 1.00 91.44 207 ALA A CA 1
ATOM 1743 C C . ALA A 1 207 ? -8.495 -7.543 -2.709 1.00 91.44 207 ALA A C 1
ATOM 1745 O O . ALA A 1 207 ? -9.012 -6.505 -2.293 1.00 91.44 207 ALA A O 1
ATOM 1746 N N . ASP A 1 208 ? -7.986 -8.477 -1.915 1.00 89.88 208 ASP A N 1
ATOM 1747 C CA . ASP A 1 208 ? -7.886 -8.342 -0.471 1.00 89.88 208 ASP A CA 1
ATOM 1748 C C . ASP A 1 208 ? -6.485 -8.712 0.013 1.00 89.88 208 ASP A C 1
ATOM 1750 O O . ASP A 1 208 ? -5.781 -9.525 -0.603 1.00 89.88 208 ASP A O 1
ATOM 1754 N N . ILE A 1 209 ? -6.071 -8.061 1.098 1.00 89.44 209 ILE A N 1
ATOM 1755 C CA . ILE A 1 209 ? -4.769 -8.260 1.731 1.00 89.44 209 ILE A CA 1
ATOM 1756 C C . ILE A 1 209 ? -4.964 -8.308 3.236 1.00 89.44 209 ILE A C 1
ATOM 1758 O O . ILE A 1 209 ? -5.491 -7.370 3.833 1.00 89.44 209 ILE A O 1
ATOM 1762 N N . GLU A 1 210 ? -4.429 -9.357 3.845 1.00 87.19 210 GLU A N 1
ATOM 1763 C CA . GLU A 1 210 ? -4.203 -9.430 5.280 1.00 87.19 210 GLU A CA 1
ATOM 1764 C C . GLU A 1 210 ? -2.704 -9.254 5.550 1.00 87.19 210 GLU A C 1
ATOM 1766 O O . GLU A 1 210 ? -1.900 -10.115 5.172 1.00 87.19 210 GLU A O 1
ATOM 1771 N N . PRO A 1 211 ? -2.295 -8.126 6.157 1.00 82.25 211 PRO A N 1
ATOM 1772 C CA . PRO A 1 211 ? -0.944 -7.962 6.663 1.00 82.25 211 PRO A CA 1
ATOM 1773 C C . PRO A 1 211 ? -0.743 -8.886 7.858 1.00 82.25 211 PRO A C 1
ATOM 1775 O O . PRO A 1 211 ? -1.479 -8.832 8.842 1.00 82.25 211 PRO A O 1
ATOM 1778 N N . THR A 1 212 ? 0.265 -9.737 7.763 1.00 77.69 212 THR A N 1
ATOM 1779 C CA . THR A 1 212 ? 0.528 -10.806 8.723 1.00 77.69 212 THR A CA 1
ATOM 1780 C C . THR A 1 212 ? 1.952 -10.707 9.238 1.00 77.69 212 THR A C 1
ATOM 1782 O O . THR A 1 212 ? 2.901 -10.449 8.492 1.00 77.69 212 THR A O 1
ATOM 1785 N N . TYR A 1 213 ? 2.077 -10.934 10.540 1.00 67.88 213 TYR A N 1
ATOM 1786 C CA . TYR A 1 213 ? 3.334 -10.936 11.276 1.00 67.88 213 TYR A CA 1
ATOM 1787 C C . TYR A 1 213 ? 3.551 -12.319 11.895 1.00 67.88 213 TYR A C 1
ATOM 1789 O O . TYR A 1 213 ? 2.601 -13.099 12.037 1.00 67.88 213 TYR A O 1
ATOM 1797 N N . GLU A 1 214 ? 4.789 -12.631 12.264 1.00 51.19 214 GLU A N 1
ATOM 1798 C CA . GLU A 1 214 ? 5.137 -13.883 12.938 1.00 51.19 214 GLU A CA 1
ATOM 1799 C C . GLU A 1 214 ? 4.185 -14.145 14.129 1.00 51.19 214 GLU A C 1
ATOM 1801 O O . GLU A 1 214 ? 3.967 -13.280 14.978 1.00 51.19 214 GLU A O 1
ATOM 1806 N N . GLY A 1 215 ? 3.533 -15.316 14.146 1.00 47.69 215 GLY A N 1
ATOM 1807 C CA . GLY A 1 215 ? 2.556 -15.704 15.176 1.00 47.69 215 GLY A CA 1
ATOM 1808 C C . GLY A 1 215 ? 1.093 -15.282 1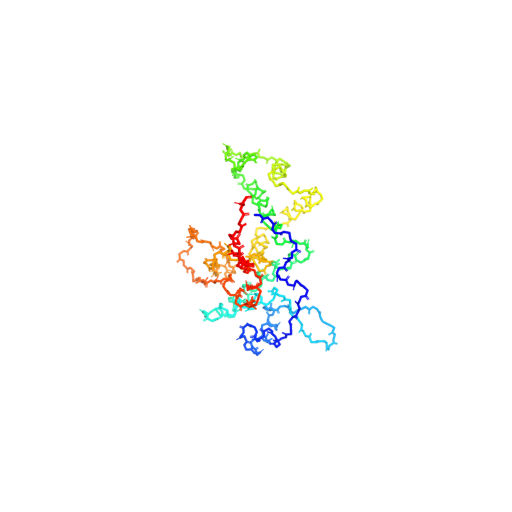4.947 1.00 47.69 215 GLY A C 1
ATOM 1809 O O . GLY A 1 215 ? 0.237 -15.635 15.760 1.00 47.69 215 GLY A O 1
ATOM 1810 N N . SER A 1 216 ? 0.767 -14.574 13.860 1.00 52.88 216 SER A N 1
ATOM 1811 C CA . SER A 1 216 ? -0.625 -14.220 13.528 1.00 52.88 216 SER A CA 1
ATOM 1812 C C . SER A 1 216 ? -1.436 -15.425 13.019 1.00 52.88 216 SER A C 1
ATOM 1814 O O . SER A 1 216 ? -1.003 -16.174 12.142 1.00 52.88 216 SER A O 1
ATOM 1816 N N . SER A 1 217 ? -2.634 -15.641 13.578 1.00 51.09 217 SER A N 1
ATOM 1817 C CA . SER A 1 217 ? -3.553 -16.685 13.113 1.00 51.09 217 SER A CA 1
ATOM 1818 C C . SER A 1 217 ? -4.437 -16.145 11.988 1.00 51.09 217 SER A C 1
ATOM 1820 O O . SER A 1 217 ? -5.392 -15.414 12.247 1.00 51.09 217 SER A O 1
ATOM 1822 N N . VAL A 1 218 ? -4.145 -16.533 10.749 1.00 56.59 218 VAL A N 1
ATOM 1823 C CA . VAL A 1 218 ? -4.991 -16.213 9.590 1.00 56.59 218 VAL A CA 1
ATOM 1824 C C . VAL A 1 218 ? -6.307 -16.980 9.699 1.00 56.59 218 VAL A C 1
ATOM 1826 O O . VAL A 1 218 ? -6.321 -18.216 9.685 1.00 56.59 218 VAL A O 1
ATOM 1829 N N . THR A 1 219 ? -7.430 -16.265 9.760 1.00 54.72 219 THR A N 1
ATOM 1830 C CA . THR A 1 219 ? -8.756 -16.896 9.673 1.00 54.72 219 THR A CA 1
ATOM 1831 C C . THR A 1 219 ? -9.101 -17.055 8.194 1.00 54.72 219 THR A C 1
ATOM 1833 O O . THR A 1 219 ? -9.675 -16.170 7.572 1.00 54.72 219 THR A O 1
ATOM 1836 N N . ARG A 1 220 ? -8.669 -18.165 7.583 1.00 56.53 220 ARG A N 1
ATOM 1837 C CA . ARG A 1 220 ? -8.916 -18.414 6.155 1.00 56.53 220 ARG A CA 1
ATOM 1838 C C . ARG A 1 220 ? -10.406 -18.590 5.859 1.00 56.53 220 ARG A C 1
ATOM 1840 O O . ARG A 1 220 ? -11.076 -19.390 6.508 1.00 56.53 220 ARG A O 1
ATOM 1847 N N . TYR A 1 221 ? -10.851 -17.972 4.767 1.00 54.09 221 TYR A N 1
ATOM 1848 C CA . TYR A 1 221 ? -11.953 -18.504 3.969 1.00 54.09 221 TYR A CA 1
ATOM 1849 C C . TYR A 1 221 ? -11.427 -19.706 3.157 1.00 54.09 221 TYR A C 1
ATOM 1851 O O . TYR A 1 221 ? -10.363 -19.595 2.542 1.00 54.09 221 TYR A O 1
ATOM 1859 N N . PRO A 1 222 ? -12.096 -20.870 3.191 1.00 54.41 222 PRO A N 1
ATOM 1860 C CA . PRO A 1 222 ? -11.511 -22.140 2.751 1.00 54.41 222 PRO A CA 1
ATOM 1861 C C . PRO A 1 222 ? -11.235 -22.274 1.241 1.00 54.41 222 PRO A C 1
ATOM 1863 O O . PRO A 1 222 ? -10.441 -23.140 0.876 1.00 54.41 222 PRO A O 1
ATOM 1866 N N . ASP A 1 223 ? -11.789 -21.413 0.377 1.00 64.19 223 ASP A N 1
ATOM 1867 C CA . ASP A 1 223 ? -11.903 -21.729 -1.058 1.00 64.19 223 ASP A CA 1
ATOM 1868 C C . ASP A 1 223 ? -11.132 -20.808 -2.032 1.00 64.19 223 ASP A C 1
ATOM 1870 O O . ASP A 1 223 ? -11.119 -21.072 -3.236 1.00 64.19 223 ASP A O 1
ATOM 1874 N N . SER A 1 224 ? -10.425 -19.773 -1.557 1.00 70.69 224 SER A N 1
ATOM 1875 C CA . SER A 1 224 ? -9.663 -18.862 -2.436 1.00 70.69 224 SER A CA 1
ATOM 1876 C C . SER A 1 224 ? -8.164 -19.177 -2.476 1.00 70.69 224 SER A C 1
ATOM 1878 O O . SER A 1 224 ? -7.501 -19.314 -1.446 1.00 70.69 224 SER A O 1
ATOM 1880 N N . ALA A 1 225 ? -7.593 -19.227 -3.685 1.00 81.75 225 ALA A N 1
ATOM 1881 C CA . ALA A 1 225 ? -6.143 -19.237 -3.865 1.00 81.75 225 ALA A CA 1
ATOM 1882 C C . ALA A 1 225 ? -5.547 -17.902 -3.386 1.00 81.75 225 ALA A C 1
ATOM 1884 O O . ALA A 1 225 ? -6.024 -16.832 -3.766 1.00 81.75 225 ALA A O 1
ATOM 1885 N N . ALA A 1 226 ? -4.490 -17.976 -2.578 1.00 87.25 226 ALA A N 1
ATOM 1886 C CA . ALA A 1 226 ? -3.824 -16.813 -2.006 1.00 87.25 226 ALA A CA 1
ATOM 1887 C C . ALA A 1 226 ? -2.332 -16.797 -2.358 1.00 87.25 226 ALA A C 1
ATOM 1889 O O . ALA A 1 226 ? -1.677 -17.838 -2.439 1.00 87.25 226 ALA A O 1
ATOM 1890 N N . PHE A 1 227 ? -1.797 -15.596 -2.531 1.00 88.88 227 PHE A N 1
ATOM 1891 C CA . PHE A 1 227 ? -0.389 -15.311 -2.737 1.00 88.88 227 PHE A CA 1
ATOM 1892 C C . PHE A 1 227 ? 0.249 -14.941 -1.403 1.00 88.88 227 PHE A C 1
ATOM 1894 O O . PHE A 1 227 ? -0.232 -14.061 -0.692 1.00 88.88 227 PHE A O 1
ATOM 1901 N N . TYR A 1 228 ? 1.363 -15.595 -1.096 1.00 90.81 228 TYR A N 1
ATOM 1902 C CA . TYR A 1 228 ? 2.265 -15.160 -0.042 1.00 90.81 228 TYR A CA 1
ATOM 1903 C C . TYR A 1 228 ? 3.221 -14.118 -0.625 1.00 90.81 228 TYR A C 1
ATOM 1905 O O . TYR A 1 228 ? 4.021 -14.436 -1.510 1.00 90.81 228 TYR A O 1
ATOM 1913 N N . VAL A 1 229 ? 3.132 -12.875 -0.155 1.00 91.31 229 VAL A N 1
ATOM 1914 C CA . VAL A 1 229 ? 3.948 -11.764 -0.654 1.00 91.31 229 VAL A CA 1
ATOM 1915 C C . VAL A 1 229 ? 4.874 -11.279 0.466 1.00 91.31 229 VAL A C 1
ATOM 1917 O O . VAL A 1 229 ? 4.420 -10.561 1.358 1.00 91.31 229 VAL A O 1
ATOM 1920 N N . PRO A 1 230 ? 6.177 -11.625 0.440 1.00 90.94 230 PRO A N 1
ATOM 1921 C CA . PRO A 1 230 ? 7.143 -11.182 1.446 1.00 90.94 230 PRO A CA 1
ATOM 1922 C C . PRO A 1 230 ? 7.555 -9.725 1.188 1.00 90.94 230 PRO A C 1
ATOM 1924 O O . PRO A 1 230 ? 8.675 -9.446 0.756 1.00 90.94 230 PRO A O 1
ATOM 1927 N N . PHE A 1 231 ? 6.622 -8.788 1.374 1.00 90.00 231 PHE A N 1
ATOM 1928 C CA . PHE A 1 231 ? 6.770 -7.397 0.939 1.00 90.00 231 PHE A CA 1
ATOM 1929 C C . PHE A 1 231 ? 7.991 -6.706 1.563 1.00 90.00 231 PHE A C 1
ATOM 1931 O O . PHE A 1 231 ? 8.673 -5.969 0.855 1.00 90.00 231 PHE A O 1
ATOM 1938 N N . VAL A 1 232 ? 8.325 -6.991 2.830 1.00 89.38 232 VAL A N 1
ATOM 1939 C CA . VAL A 1 232 ? 9.522 -6.434 3.488 1.00 89.38 232 VAL A CA 1
ATOM 1940 C C . VAL A 1 232 ? 10.783 -6.856 2.748 1.00 89.38 232 VAL A C 1
ATOM 1942 O O . VAL A 1 232 ? 11.555 -5.999 2.329 1.00 89.38 232 VAL A O 1
ATOM 1945 N N . LYS A 1 233 ? 10.955 -8.158 2.493 1.00 89.19 233 LYS A N 1
ATOM 1946 C CA . LYS A 1 233 ? 12.111 -8.686 1.758 1.00 89.19 233 LYS A CA 1
ATOM 1947 C C . LYS A 1 233 ? 12.192 -8.136 0.332 1.00 89.19 233 LYS A C 1
ATOM 1949 O O . LYS A 1 233 ? 13.279 -7.815 -0.144 1.00 89.19 233 LYS A O 1
ATOM 1954 N N . LEU A 1 234 ? 11.050 -8.024 -0.349 1.00 91.88 234 LEU A N 1
ATOM 1955 C CA . LEU A 1 234 ? 10.977 -7.485 -1.709 1.00 91.88 234 LEU A CA 1
ATOM 1956 C C . LEU A 1 234 ? 11.386 -6.010 -1.757 1.00 91.88 234 LEU A C 1
ATOM 1958 O O . LEU A 1 234 ? 12.189 -5.636 -2.607 1.00 91.88 234 LEU A O 1
ATOM 1962 N N . ILE A 1 235 ? 10.864 -5.188 -0.843 1.00 90.31 235 ILE A N 1
ATOM 1963 C CA . ILE A 1 235 ? 11.188 -3.760 -0.772 1.00 90.31 235 ILE A CA 1
ATOM 1964 C C . ILE A 1 235 ? 12.638 -3.576 -0.327 1.00 90.31 235 ILE A C 1
ATOM 1966 O O . ILE A 1 235 ? 13.368 -2.876 -1.014 1.00 90.31 235 ILE A O 1
ATOM 1970 N N . ARG A 1 236 ? 13.103 -4.245 0.740 1.00 87.31 236 ARG A N 1
ATOM 1971 C CA . ARG A 1 236 ? 14.514 -4.210 1.180 1.00 87.31 236 ARG A CA 1
ATOM 1972 C C . ARG A 1 236 ? 15.483 -4.537 0.045 1.00 87.31 236 ARG A C 1
ATOM 1974 O O . ARG A 1 236 ? 16.493 -3.858 -0.110 1.00 87.31 236 ARG A O 1
ATOM 1981 N N . GLY A 1 237 ? 15.144 -5.520 -0.791 1.00 87.31 237 GLY A N 1
ATOM 1982 C CA . GLY A 1 237 ? 15.943 -5.900 -1.958 1.00 87.31 237 GLY A CA 1
ATOM 1983 C C . GLY A 1 237 ? 16.145 -4.788 -2.995 1.00 87.31 237 GLY A C 1
ATOM 1984 O O . GLY A 1 237 ? 17.108 -4.852 -3.754 1.00 87.31 237 GLY A O 1
ATOM 1985 N N . LEU A 1 238 ? 15.292 -3.757 -3.020 1.00 87.06 238 LEU A N 1
ATOM 1986 C CA . LEU A 1 238 ? 15.478 -2.575 -3.870 1.00 87.06 238 LEU A CA 1
ATOM 1987 C C . LEU A 1 238 ? 16.513 -1.586 -3.307 1.00 87.06 238 LEU A C 1
ATOM 1989 O O . LEU A 1 238 ? 17.013 -0.744 -4.052 1.00 87.06 238 LEU A O 1
ATOM 1993 N N . TRP A 1 239 ? 16.835 -1.670 -2.011 1.00 82.81 239 TRP A N 1
ATOM 1994 C CA . TRP A 1 239 ? 17.615 -0.657 -1.289 1.00 82.81 239 TRP A CA 1
ATOM 1995 C C . TRP A 1 239 ? 18.794 -1.240 -0.484 1.00 82.81 239 TRP A C 1
ATOM 1997 O O . TRP A 1 239 ? 18.982 -0.842 0.666 1.00 82.81 239 TRP A O 1
ATOM 2007 N N . PRO A 1 240 ? 19.615 -2.149 -1.048 1.00 72.19 240 PRO A N 1
ATOM 2008 C CA . PRO A 1 240 ? 20.653 -2.855 -0.292 1.00 72.19 240 PRO A CA 1
ATOM 2009 C C . PRO A 1 240 ? 21.677 -1.911 0.352 1.00 72.19 240 PRO A C 1
ATOM 2011 O O . PRO A 1 240 ? 22.050 -2.107 1.503 1.00 72.19 240 PRO A O 1
ATOM 2014 N N . ASP A 1 241 ? 22.070 -0.844 -0.346 1.00 73.00 241 ASP A N 1
ATOM 2015 C CA . ASP A 1 241 ? 23.079 0.103 0.145 1.00 73.00 241 ASP A CA 1
ATOM 2016 C C . ASP A 1 241 ? 22.601 0.893 1.376 1.00 73.00 241 ASP A C 1
ATOM 2018 O O . ASP A 1 241 ? 23.405 1.298 2.209 1.00 73.00 241 ASP A O 1
ATOM 2022 N N . ARG A 1 242 ? 21.282 1.069 1.530 1.00 70.75 242 ARG A N 1
ATOM 2023 C CA . ARG A 1 242 ? 20.678 1.807 2.654 1.00 70.75 242 ARG A CA 1
ATOM 2024 C C . ARG A 1 242 ? 20.515 0.959 3.909 1.00 70.75 242 ARG A C 1
ATOM 2026 O O . ARG A 1 242 ? 20.337 1.505 4.989 1.00 70.75 242 ARG A O 1
ATOM 2033 N N . ILE A 1 243 ? 20.557 -0.364 3.763 1.00 63.25 243 ILE A N 1
ATOM 2034 C CA . ILE A 1 243 ? 20.535 -1.300 4.891 1.00 63.25 243 ILE A CA 1
ATOM 2035 C C . ILE A 1 243 ? 21.886 -1.249 5.618 1.00 63.25 243 ILE A C 1
ATOM 2037 O O . ILE A 1 243 ? 21.931 -1.276 6.842 1.00 63.25 243 ILE A O 1
ATOM 2041 N N . VAL A 1 244 ? 22.985 -1.103 4.868 1.00 58.41 244 VAL A N 1
ATOM 2042 C CA . VAL A 1 244 ? 24.351 -1.045 5.415 1.00 58.41 244 VAL A CA 1
ATOM 2043 C C . VAL A 1 244 ? 24.603 0.254 6.190 1.00 58.41 244 VAL A C 1
ATOM 2045 O O . VAL A 1 244 ? 25.299 0.235 7.197 1.00 58.41 244 VAL A O 1
ATOM 2048 N N . GLU A 1 245 ? 24.005 1.377 5.776 1.00 54.50 245 GLU A N 1
ATOM 2049 C CA . GLU A 1 245 ? 24.109 2.662 6.495 1.00 54.50 245 GLU A CA 1
ATOM 2050 C C . GLU A 1 245 ? 23.406 2.661 7.870 1.00 54.50 245 GLU A C 1
ATOM 2052 O O . GLU A 1 245 ? 23.664 3.549 8.681 1.00 54.50 245 GLU A O 1
ATOM 2057 N N . LEU A 1 246 ? 22.546 1.670 8.141 1.00 53.22 246 LEU A N 1
ATOM 2058 C CA . LEU A 1 246 ? 21.861 1.474 9.425 1.00 53.22 246 LEU A CA 1
ATOM 2059 C C . LEU A 1 246 ? 22.572 0.464 10.345 1.00 53.22 246 LEU A C 1
ATOM 2061 O O . LEU A 1 246 ? 22.145 0.292 11.486 1.00 53.22 246 LEU A O 1
ATOM 2065 N N . GLU A 1 247 ? 23.647 -0.198 9.894 1.00 51.84 247 GLU A N 1
ATOM 2066 C CA . GLU A 1 247 ? 24.513 -0.952 10.805 1.00 51.84 247 GLU A CA 1
ATOM 2067 C C . GLU A 1 247 ? 25.168 0.046 11.770 1.00 51.84 247 GLU A C 1
ATOM 2069 O O . GLU A 1 247 ? 25.857 0.971 11.333 1.00 51.84 247 GLU A O 1
ATOM 2074 N N . GLU A 1 248 ? 24.934 -0.108 13.081 1.00 49.62 248 GLU A N 1
ATOM 2075 C CA . GLU A 1 248 ? 25.568 0.734 14.100 1.00 49.62 248 GLU A CA 1
ATOM 2076 C C . GLU A 1 248 ? 27.070 0.876 13.807 1.00 49.62 248 GLU A C 1
ATOM 2078 O O . GLU A 1 248 ? 27.713 -0.115 13.427 1.00 49.62 248 GLU A O 1
ATOM 2083 N N . PRO A 1 249 ? 27.669 2.071 13.996 1.00 41.84 249 PRO A N 1
ATOM 2084 C CA . PRO A 1 249 ? 29.113 2.190 13.920 1.00 41.84 249 PRO A CA 1
ATOM 2085 C C . PRO A 1 249 ? 29.696 1.141 14.860 1.00 41.84 249 PRO A C 1
ATOM 2087 O O . PRO A 1 249 ? 29.436 1.174 16.066 1.00 41.84 249 PRO A O 1
ATOM 2090 N N . LYS A 1 250 ? 30.449 0.183 14.296 1.00 46.31 250 LYS A N 1
ATOM 2091 C CA . LYS A 1 250 ? 31.207 -0.787 15.090 1.00 46.31 250 LYS A CA 1
ATOM 2092 C C . LYS A 1 250 ? 31.902 0.023 16.174 1.00 46.31 250 LYS A C 1
ATOM 2094 O O . LYS A 1 250 ? 32.586 0.977 15.798 1.00 46.31 250 LYS A O 1
ATOM 2099 N N . PRO A 1 251 ? 31.708 -0.288 17.468 1.00 44.38 251 PRO A N 1
ATOM 2100 C CA . PRO A 1 251 ? 32.378 0.453 18.517 1.00 44.38 251 PRO A CA 1
ATOM 2101 C C . PRO A 1 251 ? 33.857 0.414 18.171 1.00 44.38 251 PRO A C 1
ATOM 2103 O O . PRO A 1 251 ? 34.439 -0.675 18.084 1.00 44.38 251 PRO A O 1
ATOM 2106 N N . ASP A 1 252 ? 34.412 1.588 17.856 1.00 46.22 252 ASP A N 1
ATOM 2107 C CA . ASP A 1 252 ? 35.823 1.729 17.554 1.00 46.22 252 ASP A CA 1
ATOM 2108 C C . ASP A 1 252 ? 36.567 0.968 18.635 1.00 46.22 252 ASP A C 1
ATOM 2110 O O . ASP A 1 252 ? 36.277 1.124 19.827 1.00 46.22 252 ASP A O 1
ATOM 2114 N N . ALA A 1 253 ? 37.457 0.077 18.197 1.00 45.97 253 ALA A N 1
ATOM 2115 C CA . ALA A 1 253 ? 38.308 -0.689 19.076 1.00 45.97 253 ALA A CA 1
ATOM 2116 C C . ALA A 1 253 ? 38.893 0.282 20.102 1.00 45.97 253 ALA A C 1
ATOM 2118 O O . ALA A 1 253 ? 39.744 1.109 19.769 1.00 45.97 253 ALA A O 1
ATOM 2119 N N . VAL A 1 254 ? 38.393 0.206 21.338 1.00 45.50 254 VAL A N 1
ATOM 2120 C CA . VAL A 1 254 ? 38.993 0.892 22.469 1.00 45.50 254 VAL A CA 1
ATOM 2121 C C . VAL A 1 254 ? 40.399 0.323 22.535 1.00 45.50 254 VAL A C 1
ATOM 2123 O O . VAL A 1 254 ? 40.613 -0.816 22.950 1.00 45.50 254 VAL A O 1
ATOM 2126 N N . LEU A 1 255 ? 41.346 1.102 22.018 1.00 45.56 255 LEU A N 1
ATOM 2127 C CA . LEU A 1 255 ? 42.767 0.916 22.213 1.00 45.56 255 LEU A CA 1
ATOM 2128 C C . LEU A 1 255 ? 42.980 0.921 23.724 1.00 45.56 255 LEU A C 1
ATOM 2130 O O . LEU A 1 255 ? 43.053 1.971 24.360 1.00 45.56 255 LEU A O 1
ATOM 2134 N N . CYS A 1 256 ? 43.035 -0.273 24.307 1.00 42.28 256 CYS A N 1
ATOM 2135 C CA . CYS A 1 256 ? 43.543 -0.493 25.648 1.00 42.28 256 CYS A CA 1
ATOM 2136 C C . CYS A 1 256 ? 45.057 -0.243 25.646 1.00 42.28 256 CYS A C 1
ATOM 2138 O O . CYS A 1 256 ? 45.843 -1.168 25.824 1.00 42.28 256 CYS A O 1
ATOM 2140 N N . ASP A 1 257 ? 45.470 1.012 25.483 1.00 44.31 257 ASP A N 1
ATOM 2141 C CA . ASP A 1 257 ? 46.793 1.467 25.898 1.00 44.31 257 ASP A CA 1
ATOM 2142 C C . ASP A 1 257 ? 46.744 1.756 27.402 1.00 44.31 257 ASP A C 1
ATOM 2144 O O . ASP A 1 257 ? 46.761 2.897 27.866 1.00 44.31 257 ASP A O 1
ATOM 2148 N N . ALA A 1 258 ? 46.688 0.687 28.197 1.00 42.97 258 ALA A N 1
ATOM 2149 C CA . ALA A 1 258 ? 47.055 0.770 29.600 1.00 42.97 258 ALA A CA 1
ATOM 2150 C C . ALA A 1 258 ? 48.583 0.894 29.680 1.00 42.97 258 ALA A C 1
ATOM 2152 O O . ALA A 1 258 ? 49.307 -0.098 29.778 1.00 42.97 258 ALA A O 1
ATOM 2153 N N . LYS A 1 259 ? 49.086 2.133 29.645 1.00 43.75 259 LYS A N 1
ATOM 2154 C CA . LYS A 1 259 ? 50.426 2.435 30.150 1.00 43.75 259 LYS A CA 1
ATOM 2155 C C . LYS A 1 259 ? 50.449 2.141 31.647 1.00 43.75 259 LYS A C 1
ATOM 2157 O O . LYS A 1 259 ? 50.005 2.943 32.462 1.00 43.75 259 LYS A O 1
ATOM 2162 N N . VAL A 1 260 ? 50.983 0.977 31.992 1.00 49.44 260 VAL A N 1
ATOM 2163 C CA . VAL A 1 260 ? 51.578 0.722 33.302 1.00 49.44 260 VAL A CA 1
ATOM 2164 C C . VAL A 1 260 ? 52.801 1.635 33.414 1.00 49.44 260 VAL A C 1
ATOM 2166 O O . VAL A 1 260 ? 53.722 1.523 32.607 1.00 49.44 260 VAL A O 1
ATOM 2169 N N . GLY A 1 261 ? 52.787 2.569 34.364 1.00 40.16 261 GLY A N 1
ATOM 2170 C CA . GLY A 1 261 ? 53.899 3.489 34.593 1.00 40.16 261 GLY A CA 1
ATOM 2171 C C . GLY A 1 261 ? 53.772 4.245 35.912 1.00 40.16 261 GLY A C 1
ATOM 2172 O O . GLY A 1 261 ? 53.034 5.218 35.993 1.00 40.16 261 GLY A O 1
ATOM 2173 N N . ASP A 1 262 ? 54.519 3.747 36.895 1.00 40.84 262 ASP A N 1
ATOM 2174 C CA . ASP A 1 262 ? 55.171 4.433 38.015 1.00 40.84 262 ASP A CA 1
ATOM 2175 C C . ASP A 1 262 ? 54.355 5.301 38.991 1.00 40.84 262 ASP A C 1
ATOM 2177 O O . ASP A 1 262 ? 54.047 6.467 38.752 1.00 40.84 262 ASP A O 1
ATOM 2181 N N . VAL A 1 263 ? 54.172 4.750 40.197 1.00 42.06 263 VAL A N 1
ATOM 2182 C CA . VAL A 1 263 ? 54.205 5.530 41.439 1.00 42.06 263 VAL A CA 1
ATOM 2183 C C . VAL A 1 263 ? 55.465 5.100 42.186 1.00 42.06 263 VAL A C 1
ATOM 2185 O O . VAL A 1 263 ? 55.528 3.980 42.700 1.00 42.06 263 VAL A O 1
ATOM 2188 N N . SER A 1 264 ? 56.455 5.989 42.207 1.00 54.94 264 SER A N 1
ATOM 2189 C CA . SER A 1 264 ? 57.564 5.993 43.167 1.00 54.94 264 SER A CA 1
ATOM 2190 C C . SER A 1 264 ? 57.289 7.029 44.246 1.00 54.94 264 SER A C 1
ATOM 2192 O O . SER A 1 264 ? 56.763 8.110 43.892 1.00 54.94 264 SER A O 1
#

Sequence (264 aa):
MRHDGQNPFPVDQVFSRQQLREQTAIPDDVVGFWIKEE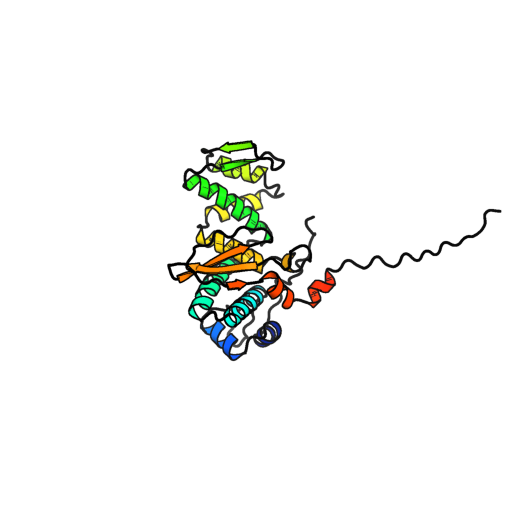LLIPLPAAPREHRRFSYEQLNVAVILNAMRSLGANIGVLRAFAQGLQHGIRIMRQRNIAYNDVIDIEDLHKLLFRRTKDVEIPVFDQHGKFIEYNLTYYEDEIIDYWRKFNQIAHDERKDFLIKIAKSLNVYDMRWLYICSDLFNPNILDFERSDESFWLAWLNEDGEADIEPTYEGSSVTRYPDSAAFYVPFVKLIRGLWPDRIVELEEPKPDAVLCDAKVGDVS

Radius of gyration: 22.69 Å; chains: 1; bounding box: 81×43×68 Å